Protein AF-A0A401ZYW5-F1 (afdb_monomer)

Solvent-accessible surface area (backbone atoms only — not comparable to full-atom values): 11998 Å² total; per-residue (Å²): 132,84,79,67,85,47,65,50,21,39,34,37,71,99,56,66,71,43,49,56,92,71,58,58,61,72,43,62,48,98,59,48,46,77,47,54,82,83,58,82,69,81,82,96,80,74,83,88,46,74,67,52,54,48,48,39,66,74,40,39,68,56,59,86,63,62,39,77,85,74,48,50,74,48,90,61,60,40,41,44,36,38,23,80,32,59,48,97,83,66,52,77,70,77,54,68,35,34,42,30,37,31,23,89,91,61,30,29,59,47,50,83,69,52,97,71,78,48,72,77,44,22,31,71,39,44,40,40,92,83,56,72,83,89,57,18,42,51,58,50,50,28,50,50,79,50,97,61,35,33,36,41,26,28,40,55,98,66,26,34,38,41,34,34,29,38,44,77,39,22,70,78,55,11,25,37,23,63,36,28,29,49,40,70,56,54,54,52,26,47,53,50,38,26,51,53,18,38,55,46,52,54,50,34,54,52,52,58,54,52,66,75,75,110

Nearest PDB structures (foldseek):
  3vne-assembly1_A  TM=5.628E-01  e=1.197E+00  Sudan ebolavirus
  3vnf-assembly1_A  TM=5.853E-01  e=1.832E+00  Sudan ebolavirus
  5h6o-assembly1_A  TM=5.189E-01  e=1.947E+00  Vibrio cholerae
  6szw-assembly1_C  TM=6.355E-01  e=6.570E+00  Homo sapiens
  1ypn-assembly1_A  TM=4.724E-01  e=3.576E+00  Escherichia coli

Secondary structure (DSSP, 8-state):
--TTTT--EEEETTS-EEEGGGPPPPP--SS-B-----PPP--S-S---HHHHHHHHHTS--HHHH-TTSSPB-TT-EEEEEEEE-STT--GGG---EEEEEETTTEEEEES--TTT-TTSBHHHHTSTT-----EETTB-EEEEETTEEEEEEEETTEEEEEEE-HHHHTTT-BSEEEEEEHHHHHHHHHHHHHHHHHHHHHHHHHHHHHTT-

Structure (mmCIF, N/CA/C/O backbone):
data_AF-A0A401ZYW5-F1
#
_entry.id   AF-A0A401ZYW5-F1
#
loop_
_atom_site.group_PDB
_atom_site.id
_atom_site.type_symbol
_atom_site.label_atom_id
_atom_site.label_alt_id
_atom_site.label_comp_id
_atom_site.label_asym_id
_atom_site.label_entity_id
_atom_site.label_seq_id
_atom_site.pdbx_PDB_ins_code
_atom_site.Cartn_x
_atom_site.Cartn_y
_atom_site.Cartn_z
_atom_site.occupanc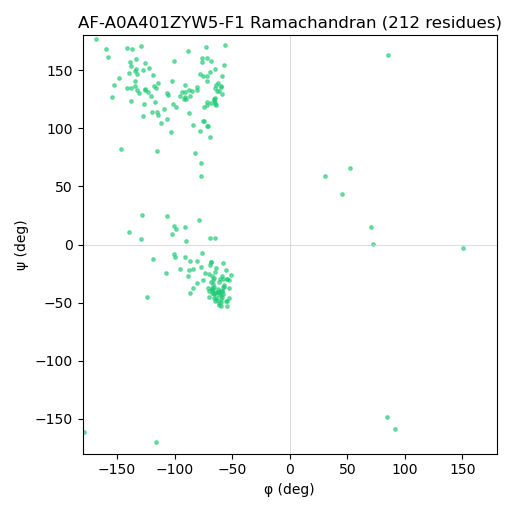y
_atom_site.B_iso_or_equiv
_atom_site.auth_seq_id
_atom_site.auth_comp_id
_atom_site.auth_asym_id
_atom_site.auth_atom_id
_atom_site.pdbx_PDB_model_num
ATOM 1 N N . MET A 1 1 ? 19.112 -20.260 6.996 1.00 40.12 1 MET A N 1
ATOM 2 C CA . MET A 1 1 ? 19.941 -19.876 5.831 1.00 40.12 1 MET A CA 1
ATOM 3 C C . MET A 1 1 ? 19.933 -18.361 5.780 1.00 40.12 1 MET A C 1
ATOM 5 O O . MET A 1 1 ? 18.851 -17.800 5.725 1.00 40.12 1 MET A O 1
ATOM 9 N N . ASN A 1 2 ? 21.086 -17.700 5.897 1.00 37.25 2 ASN A N 1
ATOM 10 C CA . ASN A 1 2 ? 21.153 -16.236 5.844 1.00 37.25 2 ASN A CA 1
ATOM 11 C C . ASN A 1 2 ? 21.060 -15.791 4.377 1.00 37.25 2 ASN A C 1
ATOM 13 O O . ASN A 1 2 ? 22.061 -15.807 3.665 1.00 37.25 2 ASN A O 1
ATOM 17 N N . TYR A 1 3 ? 19.861 -15.414 3.930 1.00 46.47 3 TYR A N 1
ATOM 18 C CA . TYR A 1 3 ? 19.594 -14.875 2.586 1.00 46.47 3 TYR A CA 1
ATOM 19 C C . TYR A 1 3 ? 20.182 -13.467 2.358 1.00 46.47 3 TYR A C 1
ATOM 21 O O . TYR A 1 3 ? 19.987 -12.875 1.304 1.00 46.47 3 TYR A O 1
ATOM 29 N N . THR A 1 4 ? 20.947 -12.930 3.311 1.00 54.28 4 THR A N 1
ATOM 30 C CA . THR A 1 4 ? 21.571 -11.600 3.227 1.00 54.28 4 THR A CA 1
ATOM 31 C C . THR A 1 4 ? 22.796 -11.543 2.313 1.00 54.28 4 THR A C 1
ATOM 33 O O . THR A 1 4 ? 23.313 -10.459 2.062 1.00 54.28 4 THR A O 1
ATOM 36 N N . ASN A 1 5 ? 23.283 -12.678 1.801 1.00 54.28 5 ASN A N 1
ATOM 37 C CA . ASN A 1 5 ? 24.409 -12.708 0.865 1.00 54.28 5 ASN A CA 1
ATOM 38 C C . ASN A 1 5 ? 23.946 -12.293 -0.539 1.00 54.28 5 ASN A C 1
ATOM 40 O O . ASN A 1 5 ? 23.857 -13.124 -1.439 1.00 54.28 5 ASN A O 1
ATOM 44 N N . GLY A 1 6 ? 23.623 -11.012 -0.711 1.00 70.38 6 GLY A N 1
ATOM 45 C CA . GLY A 1 6 ? 23.316 -10.452 -2.022 1.00 70.38 6 GLY A CA 1
ATOM 46 C C . GLY A 1 6 ? 22.336 -9.290 -2.039 1.00 70.38 6 GLY A C 1
ATOM 47 O O . GLY A 1 6 ? 22.118 -8.779 -3.117 1.00 70.38 6 GLY A O 1
ATOM 48 N N . LEU A 1 7 ? 21.743 -8.856 -0.924 1.00 79.00 7 LEU A N 1
ATOM 49 C CA . LEU A 1 7 ? 20.915 -7.645 -0.931 1.00 79.00 7 LEU A CA 1
ATOM 50 C C . LEU A 1 7 ? 21.811 -6.424 -0.691 1.00 79.00 7 LEU A C 1
ATOM 52 O O . LEU A 1 7 ? 22.396 -6.286 0.382 1.00 79.00 7 LEU A O 1
ATOM 56 N N . TRP A 1 8 ? 21.951 -5.565 -1.697 1.00 85.31 8 TRP A N 1
ATOM 57 C CA . TRP A 1 8 ? 22.740 -4.334 -1.607 1.00 85.31 8 TRP A CA 1
ATOM 58 C C . TRP A 1 8 ? 21.904 -3.181 -1.041 1.00 85.31 8 TRP A C 1
ATOM 60 O O . TRP A 1 8 ? 22.364 -2.426 -0.183 1.00 85.31 8 TRP A O 1
ATOM 70 N N . GLY A 1 9 ? 20.651 -3.073 -1.480 1.00 88.88 9 GLY A N 1
ATOM 71 C CA . GLY A 1 9 ? 19.769 -1.994 -1.069 1.00 88.88 9 GLY A CA 1
ATOM 72 C C . GLY A 1 9 ? 18.382 -2.094 -1.676 1.00 88.88 9 GLY A C 1
ATOM 73 O O . GLY A 1 9 ? 17.975 -3.146 -2.162 1.00 88.88 9 GLY A O 1
ATOM 74 N N . GLU A 1 10 ? 17.680 -0.974 -1.663 1.00 89.88 10 GLU A N 1
ATOM 75 C CA . GLU A 1 10 ? 16.324 -0.832 -2.164 1.00 89.88 10 GLU A CA 1
ATOM 76 C C . GLU A 1 10 ? 16.212 0.429 -3.015 1.00 89.88 10 GLU A C 1
ATOM 78 O O . GLU A 1 10 ? 16.743 1.491 -2.684 1.00 89.88 10 GLU A O 1
ATOM 83 N N 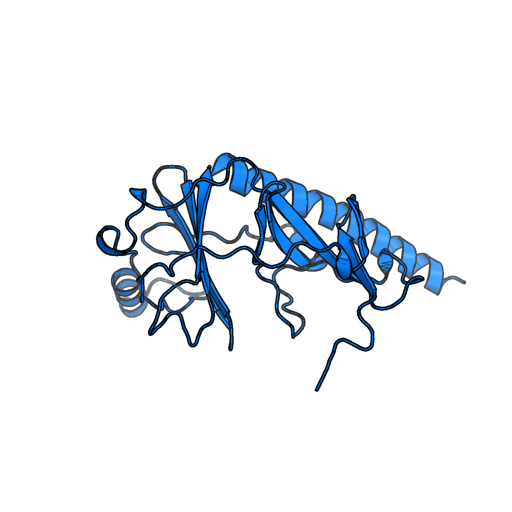. LYS A 1 11 ? 15.541 0.308 -4.154 1.00 93.19 11 LYS A N 1
ATOM 84 C CA . LYS A 1 11 ? 15.296 1.403 -5.082 1.00 93.19 11 LYS A CA 1
ATOM 85 C C . LYS A 1 11 ? 13.847 1.828 -4.974 1.00 93.19 11 LYS A C 1
ATOM 87 O O . LYS A 1 11 ? 12.976 0.997 -5.185 1.00 93.19 11 LYS A O 1
ATOM 92 N N . ILE A 1 12 ? 13.596 3.121 -4.781 1.00 93.62 12 ILE A N 1
ATOM 93 C CA . ILE A 1 12 ? 12.259 3.698 -4.953 1.00 93.62 12 ILE A CA 1
ATOM 94 C C . ILE A 1 12 ? 12.099 4.181 -6.395 1.00 93.62 12 ILE A C 1
ATOM 96 O O . ILE A 1 12 ? 12.963 4.884 -6.934 1.00 93.62 12 ILE A O 1
ATOM 100 N N . LEU A 1 13 ? 10.997 3.815 -7.046 1.00 95.31 13 LEU A N 1
ATOM 101 C CA . LEU A 1 13 ? 10.713 4.226 -8.415 1.00 95.31 13 LEU A CA 1
ATOM 102 C C . LEU A 1 13 ? 10.493 5.739 -8.484 1.00 95.31 13 LEU A C 1
ATOM 104 O O . LEU A 1 13 ? 9.642 6.286 -7.790 1.00 95.31 13 LEU A O 1
ATOM 108 N N . GLY A 1 14 ? 11.259 6.425 -9.335 1.00 91.44 14 GLY A N 1
ATOM 109 C CA . GLY A 1 14 ? 11.241 7.893 -9.403 1.00 91.44 14 GLY A CA 1
ATOM 110 C C . GLY A 1 14 ? 11.905 8.585 -8.204 1.00 91.44 14 GLY A C 1
ATOM 111 O O . GLY A 1 14 ? 11.979 9.811 -8.181 1.00 91.44 14 GLY A O 1
ATOM 112 N N . GLY A 1 15 ? 12.423 7.814 -7.246 1.00 91.12 15 GLY A N 1
ATOM 113 C CA . GLY A 1 15 ? 13.112 8.289 -6.054 1.00 91.12 15 GLY A CA 1
ATOM 114 C C . GLY A 1 15 ? 14.584 7.863 -5.999 1.00 91.12 15 GLY A C 1
ATOM 115 O O . GLY A 1 15 ? 15.151 7.377 -6.989 1.00 91.12 15 GLY A O 1
ATOM 116 N N . PRO A 1 16 ? 15.243 8.069 -4.849 1.00 88.44 16 PRO A N 1
ATOM 117 C CA . PRO A 1 16 ? 16.609 7.608 -4.618 1.00 88.44 16 PRO A CA 1
ATOM 118 C C . PRO A 1 16 ? 16.684 6.079 -4.439 1.00 88.44 16 PRO A C 1
ATOM 120 O O . PRO A 1 16 ? 15.673 5.381 -4.347 1.00 88.44 16 PRO A O 1
ATOM 123 N N . ALA A 1 17 ? 17.912 5.562 -4.432 1.00 88.31 17 ALA A N 1
ATOM 124 C CA . ALA A 1 17 ? 18.219 4.224 -3.938 1.00 88.31 17 ALA A CA 1
ATOM 125 C C . ALA A 1 17 ? 18.830 4.351 -2.542 1.00 88.31 17 ALA A C 1
ATOM 127 O O . ALA A 1 17 ? 19.637 5.254 -2.314 1.00 88.31 17 ALA A O 1
ATOM 128 N N . TYR A 1 18 ? 18.466 3.443 -1.647 1.00 85.25 18 TYR A N 1
ATOM 129 C CA . TYR A 1 18 ? 18.960 3.386 -0.280 1.00 85.25 18 TYR A CA 1
ATOM 130 C C . TYR A 1 18 ? 19.749 2.092 -0.079 1.00 85.25 18 TYR A C 1
ATOM 132 O O . TYR A 1 18 ? 19.279 1.031 -0.496 1.00 85.25 18 TYR A O 1
ATOM 140 N N . PRO A 1 19 ? 20.930 2.125 0.556 1.00 85.62 19 PRO A N 1
ATOM 141 C CA . PRO A 1 19 ? 21.571 0.899 1.009 1.00 85.62 19 PRO A CA 1
ATOM 142 C C . PRO A 1 19 ? 20.710 0.244 2.095 1.00 85.62 19 PRO A C 1
ATOM 144 O O . PRO A 1 19 ? 20.037 0.929 2.866 1.00 85.62 19 PRO A O 1
ATOM 147 N N . PHE A 1 20 ? 20.762 -1.085 2.210 1.00 81.62 20 PHE A N 1
ATOM 148 C CA . PHE A 1 20 ? 19.912 -1.816 3.164 1.00 81.62 20 PHE A CA 1
ATOM 149 C C . PHE A 1 20 ? 20.106 -1.355 4.621 1.00 81.62 20 PHE A C 1
ATOM 151 O O . PHE A 1 20 ? 19.175 -1.376 5.417 1.00 81.62 20 PHE A O 1
ATOM 158 N N . SER A 1 21 ? 21.305 -0.876 4.967 1.00 81.38 21 SER A N 1
ATOM 159 C CA . SER A 1 21 ? 21.616 -0.313 6.287 1.00 81.38 21 SER A CA 1
ATOM 160 C C . SER A 1 21 ? 20.848 0.965 6.635 1.00 81.38 21 SER A C 1
ATOM 162 O O . SER A 1 21 ? 20.795 1.330 7.806 1.00 81.38 21 SER A O 1
ATOM 164 N N . GLU A 1 22 ? 20.312 1.668 5.639 1.00 82.31 22 GLU A N 1
ATOM 165 C CA . GLU A 1 22 ? 19.545 2.907 5.811 1.00 82.31 22 GLU A CA 1
ATOM 166 C C . GLU A 1 22 ? 18.034 2.678 5.740 1.00 82.31 22 GLU A C 1
ATOM 168 O O . GLU A 1 22 ? 17.266 3.595 6.038 1.00 82.31 22 GLU A O 1
ATOM 173 N N . PHE A 1 23 ? 17.593 1.472 5.373 1.00 74.69 23 PHE A N 1
ATOM 174 C CA . PHE A 1 23 ? 16.172 1.185 5.296 1.00 74.69 23 PHE A CA 1
ATOM 175 C C . PHE A 1 23 ? 15.574 1.108 6.701 1.00 74.69 23 PHE A C 1
ATOM 177 O O . PHE A 1 23 ? 15.984 0.302 7.543 1.00 74.69 23 PHE A O 1
ATOM 184 N N . GLN A 1 24 ? 14.608 1.984 6.968 1.00 71.69 24 GLN A N 1
ATOM 185 C CA . GLN A 1 24 ? 13.866 1.965 8.219 1.00 71.69 24 GLN A CA 1
ATOM 186 C C . GLN A 1 24 ? 13.002 0.704 8.227 1.00 71.69 24 GLN A C 1
ATOM 188 O O . GLN A 1 24 ? 12.221 0.481 7.305 1.00 71.69 24 GLN A O 1
ATOM 193 N N . GLY A 1 25 ? 13.190 -0.146 9.240 1.00 81.06 25 GLY A N 1
ATOM 194 C CA . GLY A 1 25 ? 12.461 -1.408 9.358 1.00 81.06 25 GLY A CA 1
ATOM 195 C C . GLY A 1 25 ? 10.938 -1.230 9.350 1.00 81.06 25 GLY A C 1
ATOM 196 O O . GLY A 1 25 ? 10.416 -0.122 9.426 1.00 81.06 25 GLY A O 1
ATOM 197 N N . ILE A 1 26 ? 10.219 -2.349 9.283 1.00 87.12 26 ILE A N 1
ATOM 198 C CA . ILE A 1 26 ? 8.754 -2.347 9.250 1.00 87.12 26 ILE A CA 1
ATOM 199 C C . ILE A 1 26 ? 8.207 -1.790 10.569 1.00 87.12 26 ILE A C 1
ATOM 201 O O . ILE A 1 26 ? 8.463 -2.339 11.647 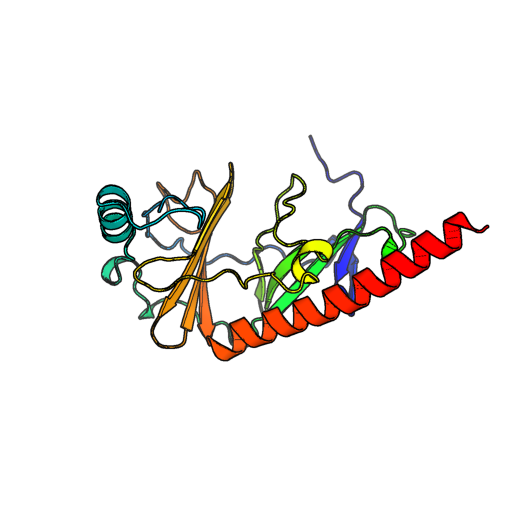1.00 87.12 26 ILE A O 1
ATOM 205 N N . TRP A 1 27 ? 7.431 -0.717 10.471 1.00 92.81 27 TRP A N 1
ATOM 206 C CA . TRP A 1 27 ? 6.683 -0.137 11.569 1.00 92.81 27 TRP A CA 1
ATOM 207 C C . TRP A 1 27 ? 5.605 -1.106 12.061 1.00 92.81 27 TRP A C 1
ATOM 209 O O . TRP A 1 27 ? 4.854 -1.70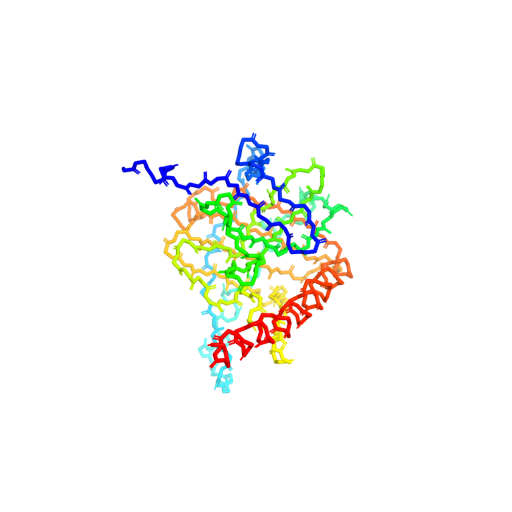8 11.288 1.00 92.81 27 TRP A O 1
ATOM 219 N N . LYS A 1 28 ? 5.520 -1.229 13.385 1.00 93.75 28 LYS A N 1
ATOM 220 C CA . LYS A 1 28 ? 4.518 -2.024 14.090 1.00 93.75 28 LYS A CA 1
ATOM 221 C C . LYS A 1 28 ? 3.959 -1.219 15.249 1.00 93.75 28 LYS A C 1
ATOM 223 O O . LYS A 1 28 ? 4.675 -0.433 15.874 1.00 93.75 28 LYS A O 1
ATOM 228 N N . ASN A 1 29 ? 2.699 -1.459 15.581 1.00 95.75 29 ASN A N 1
ATOM 229 C CA . ASN A 1 29 ? 2.105 -0.898 16.782 1.00 95.75 29 ASN A CA 1
ATOM 230 C C . ASN A 1 29 ? 2.728 -1.567 18.020 1.00 95.75 29 ASN A C 1
ATOM 232 O O . ASN A 1 29 ? 3.048 -2.754 18.007 1.00 95.75 29 ASN A O 1
ATOM 236 N N . GLU A 1 30 ? 2.847 -0.832 19.132 1.00 95.25 30 GLU A N 1
ATOM 237 C CA . GLU A 1 30 ? 3.393 -1.376 20.392 1.00 95.25 30 GLU A CA 1
ATOM 238 C C . GLU A 1 30 ? 2.606 -2.583 20.919 1.00 95.25 30 GLU A C 1
ATOM 240 O O . GLU A 1 30 ? 3.131 -3.421 21.655 1.00 95.25 30 GLU A O 1
ATOM 245 N N . ARG A 1 31 ? 1.315 -2.644 20.580 1.00 94.44 31 ARG A N 1
ATOM 246 C CA . ARG A 1 31 ? 0.407 -3.725 20.945 1.00 94.44 31 ARG A CA 1
ATOM 247 C C . ARG A 1 31 ? -0.372 -4.163 19.707 1.00 94.44 31 ARG A C 1
ATOM 249 O O . ARG A 1 31 ? -0.927 -3.290 19.029 1.00 94.44 31 ARG A O 1
ATOM 256 N N . PRO A 1 32 ? -0.466 -5.477 19.447 1.00 93.62 32 PRO A N 1
ATOM 257 C CA . PRO A 1 32 ? -1.344 -5.986 18.406 1.00 93.62 32 PRO A CA 1
ATOM 258 C C . PRO A 1 32 ? -2.795 -5.581 18.672 1.00 93.62 32 PRO A C 1
ATOM 260 O O . PRO A 1 32 ? -3.229 -5.523 19.829 1.00 93.62 32 PRO A O 1
ATOM 263 N N . LEU A 1 33 ? -3.550 -5.309 17.611 1.00 93.06 33 LEU A N 1
ATOM 264 C CA . LEU A 1 33 ? -4.991 -5.124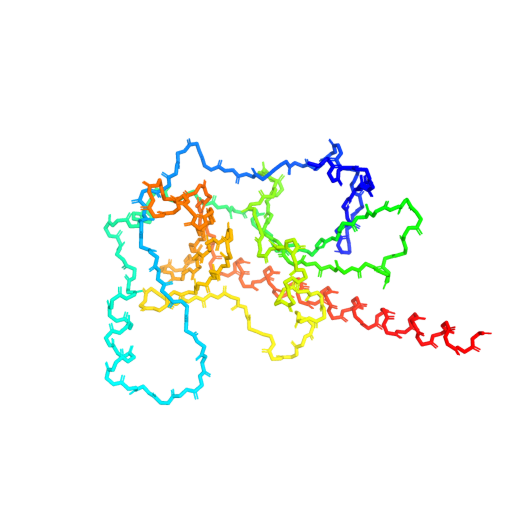 17.702 1.00 93.06 33 LEU A CA 1
ATOM 265 C C . LEU A 1 33 ? -5.640 -6.501 17.899 1.00 93.06 33 LEU A C 1
ATOM 267 O O . LEU A 1 33 ? -5.518 -7.326 16.992 1.00 93.06 33 LEU A O 1
ATOM 271 N N . PRO A 1 34 ? -6.354 -6.759 19.013 1.00 89.75 34 PRO A N 1
ATOM 272 C CA . PRO A 1 34 ? -6.974 -8.054 19.303 1.00 89.75 34 PRO A CA 1
ATOM 273 C C . PRO A 1 34 ? -8.262 -8.255 18.485 1.00 89.75 34 PRO A C 1
ATOM 275 O O . PRO A 1 34 ? -9.357 -8.400 19.024 1.00 89.75 34 PRO A O 1
ATOM 278 N N . TYR A 1 35 ? -8.125 -8.205 17.163 1.00 87.12 35 TYR A N 1
ATOM 279 C CA . TYR A 1 35 ? -9.170 -8.434 16.179 1.00 87.12 35 TYR A CA 1
ATOM 280 C C . TYR A 1 35 ? -8.835 -9.733 15.444 1.00 87.12 35 TYR A C 1
ATOM 282 O O . TYR A 1 35 ? -7.903 -9.776 14.646 1.00 87.12 35 TYR A O 1
ATOM 290 N N . HIS A 1 36 ? -9.558 -10.807 15.762 1.00 80.25 36 HIS A N 1
ATOM 291 C CA . HIS A 1 36 ? -9.204 -12.176 15.351 1.00 80.25 36 HIS A CA 1
ATOM 292 C C . HIS A 1 36 ? -10.029 -12.708 14.176 1.00 80.25 36 HIS A C 1
ATOM 294 O O . HIS A 1 36 ? -9.985 -13.901 13.871 1.00 80.25 36 HIS A O 1
ATOM 300 N N . TYR A 1 37 ? -10.821 -11.854 13.529 1.00 72.19 37 TYR A N 1
ATOM 301 C CA . TYR A 1 37 ? -11.630 -12.290 12.401 1.00 72.19 37 TYR A CA 1
ATOM 302 C C . TYR A 1 37 ? -10.754 -12.480 11.163 1.00 72.19 37 TYR A C 1
ATOM 304 O O . TYR A 1 37 ? -10.336 -11.520 10.519 1.00 72.19 37 TYR A O 1
ATOM 312 N N . LEU A 1 38 ? -10.512 -13.746 10.826 1.00 64.62 38 LEU A N 1
ATOM 313 C CA . LEU A 1 38 ? -9.994 -14.151 9.527 1.00 64.62 38 LEU A CA 1
ATOM 314 C C . LEU A 1 38 ? -11.173 -14.267 8.570 1.00 64.62 38 LEU A C 1
ATOM 316 O O . LEU A 1 38 ? -11.946 -15.224 8.616 1.00 64.62 38 LEU A O 1
ATOM 320 N N . HIS A 1 39 ? -11.316 -13.269 7.715 1.00 61.19 39 HIS A N 1
ATOM 321 C CA . HIS A 1 39 ? -12.358 -13.255 6.706 1.00 61.19 39 HIS A CA 1
ATOM 322 C C . HIS A 1 39 ? -11.819 -13.881 5.420 1.00 61.19 39 HIS A C 1
ATOM 324 O O . HIS A 1 39 ? -10.773 -13.481 4.912 1.00 61.19 39 HIS A O 1
ATOM 330 N N . LEU A 1 40 ? -12.499 -14.894 4.891 1.00 56.47 40 LEU A N 1
ATOM 331 C CA . LEU A 1 40 ? -12.037 -15.614 3.702 1.00 56.47 40 LEU A CA 1
ATOM 332 C C . LEU A 1 40 ? -12.204 -14.732 2.451 1.00 56.47 40 LEU A C 1
ATOM 334 O O . LEU A 1 40 ? -13.314 -14.306 2.128 1.00 56.47 40 LEU A O 1
ATOM 338 N N . ALA A 1 41 ? -11.108 -14.481 1.725 1.00 50.75 41 ALA A N 1
ATOM 339 C CA . ALA A 1 41 ? -11.112 -13.689 0.494 1.00 50.75 41 ALA A CA 1
ATOM 340 C C . ALA A 1 41 ? -11.982 -14.333 -0.610 1.00 50.75 41 ALA A C 1
ATOM 342 O O . ALA A 1 41 ? -11.939 -15.544 -0.834 1.00 50.75 41 ALA A O 1
ATOM 343 N N . TYR A 1 42 ? -12.750 -13.512 -1.339 1.00 48.28 42 TYR A N 1
ATOM 344 C CA . TYR A 1 42 ? -13.610 -13.945 -2.448 1.00 48.28 42 TYR A CA 1
ATOM 345 C C . TYR A 1 42 ? -13.189 -13.314 -3.787 1.00 48.28 42 TYR A C 1
ATOM 347 O O . TYR A 1 42 ? -12.962 -12.109 -3.870 1.00 48.28 42 TYR A O 1
ATOM 355 N N . THR A 1 43 ? -13.166 -14.115 -4.861 1.00 45.28 43 THR A N 1
ATOM 356 C CA . THR A 1 43 ? -12.860 -13.682 -6.238 1.00 45.28 43 THR A CA 1
ATOM 357 C C . THR A 1 43 ? -14.125 -13.330 -7.043 1.00 45.28 43 THR A C 1
ATOM 359 O O . THR A 1 43 ? -15.075 -14.112 -7.096 1.00 45.28 43 THR A O 1
ATOM 362 N N . PRO A 1 44 ? -14.174 -12.177 -7.734 1.00 45.12 44 PRO A N 1
ATOM 363 C CA . PRO A 1 44 ? -15.410 -11.588 -8.252 1.00 45.12 44 PRO A CA 1
ATOM 364 C C . PRO A 1 44 ? -15.864 -12.205 -9.587 1.00 45.12 44 PRO A C 1
ATOM 366 O O . PRO A 1 44 ? -15.644 -11.601 -10.629 1.00 45.12 44 PRO A O 1
ATOM 369 N N . THR A 1 45 ? -16.501 -13.388 -9.616 1.00 43.91 45 THR A N 1
ATOM 370 C CA . THR A 1 45 ? -16.938 -13.968 -10.919 1.00 43.91 45 THR A CA 1
ATOM 371 C C . THR A 1 45 ? -18.309 -14.669 -11.001 1.00 43.91 45 THR A C 1
ATOM 373 O O . THR A 1 45 ? -18.608 -15.243 -12.041 1.00 43.91 45 THR A O 1
ATOM 376 N N . SER A 1 46 ? -19.217 -14.594 -10.015 1.00 43.59 46 SER A N 1
ATOM 377 C CA . SER A 1 46 ? -20.540 -15.269 -10.133 1.00 43.59 46 SER A CA 1
ATOM 378 C C . SER A 1 46 ? -21.722 -14.430 -9.609 1.00 43.59 46 SER A C 1
ATOM 380 O O . SER A 1 46 ? -21.488 -13.530 -8.807 1.00 43.59 46 SER A O 1
ATOM 382 N N . PRO A 1 47 ? -22.991 -14.646 -10.019 1.00 55.38 47 PRO A N 1
ATOM 383 C CA . PRO A 1 47 ? -24.157 -14.069 -9.335 1.00 55.38 47 PRO A CA 1
ATOM 384 C C . PRO A 1 47 ? -24.223 -14.461 -7.845 1.00 55.38 47 PRO A C 1
ATOM 386 O O . PRO A 1 47 ? -23.668 -15.473 -7.418 1.00 55.38 47 PRO A O 1
ATOM 389 N N . VAL A 1 48 ? -24.874 -13.630 -7.022 1.00 58.00 48 VAL A N 1
ATOM 390 C CA . VAL A 1 48 ? -24.928 -13.811 -5.559 1.00 58.00 48 VAL A CA 1
ATOM 391 C C . VAL A 1 48 ? -25.820 -15.006 -5.206 1.00 58.00 48 VAL A C 1
ATOM 393 O O . VAL A 1 48 ? -27.044 -14.905 -5.225 1.00 58.00 48 VAL A O 1
ATOM 396 N N . SER A 1 49 ? -25.211 -16.149 -4.884 1.00 69.94 49 SER A N 1
ATOM 397 C CA . SER A 1 49 ? -25.908 -17.285 -4.273 1.00 69.94 49 SER A CA 1
ATOM 398 C C . SER A 1 49 ? -26.276 -16.979 -2.812 1.00 69.94 49 SER A C 1
ATOM 400 O O . SER A 1 49 ? -25.680 -16.110 -2.172 1.00 69.94 49 SER A O 1
ATOM 402 N N . LEU A 1 50 ? -27.238 -17.716 -2.246 1.00 70.88 50 LEU A N 1
ATOM 403 C CA . LEU A 1 50 ? -27.579 -17.626 -0.817 1.00 70.88 50 LEU A CA 1
ATOM 404 C C . LEU A 1 50 ? -26.364 -17.909 0.087 1.00 70.88 50 LEU A C 1
ATOM 406 O O . LEU A 1 50 ? -26.214 -17.288 1.136 1.00 70.88 50 LEU A O 1
ATOM 410 N N . GLU A 1 51 ? -25.487 -18.820 -0.333 1.00 66.56 51 GLU A N 1
ATOM 411 C CA . GLU A 1 51 ? -24.222 -19.118 0.348 1.00 66.56 51 GLU A CA 1
ATOM 412 C C . GLU A 1 51 ? -23.299 -17.901 0.365 1.00 66.56 51 GLU A C 1
ATOM 414 O O . GLU A 1 51 ? -22.722 -17.580 1.399 1.00 66.56 51 GLU A O 1
ATOM 419 N N . ARG A 1 52 ? -23.237 -17.153 -0.740 1.00 63.53 52 ARG A N 1
ATOM 420 C CA . ARG A 1 52 ? -22.443 -15.928 -0.823 1.00 63.53 52 ARG A CA 1
ATOM 421 C C . ARG A 1 52 ? -23.000 -14.812 0.059 1.00 63.53 52 ARG A C 1
ATOM 423 O O . ARG A 1 52 ? -22.232 -14.096 0.686 1.00 63.53 52 ARG A O 1
ATOM 430 N N . TYR A 1 53 ? -24.323 -14.693 0.165 1.00 66.56 53 TYR A N 1
ATOM 431 C CA . TYR A 1 53 ? -24.948 -13.765 1.112 1.00 66.56 53 TYR A CA 1
ATOM 432 C C . TYR A 1 53 ? -24.633 -14.121 2.576 1.00 66.56 53 TYR A C 1
ATOM 434 O O . TYR A 1 53 ? -24.358 -13.230 3.378 1.00 66.56 53 TYR A O 1
ATOM 442 N N . ARG A 1 54 ? -24.640 -15.415 2.929 1.00 68.81 54 ARG A N 1
ATOM 443 C CA . ARG A 1 54 ? -24.242 -15.874 4.272 1.00 68.81 54 ARG A CA 1
ATOM 444 C C . ARG A 1 54 ? -22.775 -15.580 4.548 1.00 68.81 54 ARG A C 1
ATOM 446 O O . ARG A 1 54 ? -22.492 -14.985 5.579 1.00 68.81 54 ARG A O 1
ATOM 453 N N . ALA A 1 55 ? -21.899 -15.876 3.589 1.00 66.75 55 ALA A N 1
ATOM 454 C CA . ALA A 1 55 ? -20.493 -15.518 3.678 1.00 66.75 55 ALA A CA 1
ATOM 455 C C . ALA A 1 55 ? -20.331 -14.007 3.908 1.00 66.75 55 ALA A C 1
ATOM 457 O O . ALA A 1 55 ? -19.681 -13.623 4.866 1.00 66.75 55 ALA A O 1
ATOM 458 N N . PHE A 1 56 ? -20.994 -13.129 3.148 1.00 65.69 56 PHE A N 1
ATOM 459 C CA . PHE A 1 56 ? -20.906 -11.680 3.401 1.00 65.69 56 PHE A CA 1
ATOM 460 C C . PHE A 1 56 ? -21.361 -11.276 4.805 1.00 65.69 56 PHE A C 1
ATOM 462 O O . PHE A 1 56 ? -20.728 -10.446 5.444 1.00 65.69 56 PHE A O 1
ATOM 469 N N . LYS A 1 57 ? -22.436 -11.880 5.319 1.00 68.94 57 LYS A N 1
ATOM 470 C CA . LYS A 1 57 ? -22.914 -11.589 6.674 1.00 68.94 57 LYS A CA 1
ATOM 471 C C . LYS A 1 57 ? -21.932 -12.060 7.751 1.00 68.94 57 LYS A C 1
ATOM 473 O O . LYS A 1 57 ? -21.774 -11.378 8.758 1.00 68.94 57 LYS A O 1
ATOM 478 N N . GLU A 1 58 ? -21.311 -13.215 7.545 1.00 70.62 58 GLU A N 1
ATOM 479 C CA . GLU A 1 58 ? -20.299 -13.788 8.438 1.00 70.62 58 GLU A CA 1
ATOM 480 C C . GLU A 1 58 ? -18.963 -13.041 8.347 1.00 70.62 58 GLU A C 1
ATOM 482 O O . GLU A 1 58 ? -18.218 -13.035 9.321 1.00 70.62 58 GLU A O 1
ATOM 487 N N . ASN A 1 59 ? -18.701 -12.367 7.221 1.00 69.06 59 ASN A N 1
ATOM 488 C CA . ASN A 1 59 ? -17.479 -11.603 6.976 1.00 69.06 59 ASN A CA 1
ATOM 489 C C . ASN A 1 59 ? -17.638 -10.076 7.181 1.00 69.06 59 ASN A C 1
ATOM 491 O O . ASN A 1 59 ? -16.825 -9.276 6.714 1.00 69.06 59 ASN A O 1
ATOM 495 N N . ARG A 1 60 ? -18.708 -9.634 7.853 1.00 78.81 60 ARG A N 1
ATOM 496 C CA . ARG A 1 60 ? -18.902 -8.211 8.164 1.00 78.81 60 ARG A CA 1
ATOM 497 C C . ARG A 1 60 ? -17.922 -7.777 9.250 1.00 78.81 60 ARG A C 1
ATOM 499 O O . ARG A 1 60 ? -17.725 -8.496 10.229 1.00 78.81 60 ARG A O 1
ATOM 506 N N . VAL A 1 61 ? -17.365 -6.572 9.127 1.00 85.56 61 VAL A N 1
ATOM 507 C CA . VAL A 1 61 ? -16.535 -6.009 10.197 1.00 85.56 61 VAL A CA 1
ATOM 508 C C . VAL A 1 61 ? -17.370 -5.782 11.454 1.00 85.56 61 VAL A C 1
ATOM 510 O O . VAL A 1 61 ? -18.317 -4.994 11.464 1.00 85.56 61 VAL A O 1
ATOM 513 N N . ASP A 1 62 ? -16.973 -6.442 12.536 1.00 88.50 62 ASP A N 1
ATOM 514 C CA . ASP A 1 62 ? -17.404 -6.124 13.895 1.00 88.50 62 ASP A CA 1
ATOM 515 C C . ASP A 1 62 ? -16.743 -4.815 14.369 1.00 88.50 62 ASP A C 1
ATOM 517 O O . ASP A 1 62 ? -15.563 -4.797 14.721 1.00 88.50 62 ASP A O 1
ATOM 521 N N . LEU A 1 63 ? -17.494 -3.708 14.341 1.00 87.88 63 LEU A N 1
ATOM 522 C CA . LEU A 1 63 ? -17.003 -2.386 14.752 1.00 87.88 63 LEU A CA 1
ATOM 523 C C . LEU A 1 63 ? -16.685 -2.293 16.243 1.00 87.88 63 LEU A C 1
ATOM 525 O O . LEU A 1 63 ? -15.773 -1.551 16.611 1.00 87.88 63 LEU A O 1
ATOM 529 N N . ASP A 1 64 ? -17.399 -3.041 17.083 1.00 87.69 64 ASP A N 1
ATOM 530 C CA . ASP A 1 64 ? -17.183 -3.018 18.529 1.00 87.69 64 ASP A CA 1
ATOM 531 C C . ASP A 1 64 ? -15.826 -3.648 18.871 1.00 87.69 64 ASP A C 1
ATOM 533 O O . ASP A 1 64 ? -15.145 -3.205 19.797 1.00 87.69 64 ASP A O 1
ATOM 537 N N . GLN A 1 65 ? -15.396 -4.642 18.086 1.00 88.62 65 GLN A N 1
ATOM 538 C CA . GLN A 1 65 ? -14.055 -5.221 18.186 1.00 88.62 65 GLN A CA 1
ATOM 539 C C . GLN A 1 65 ? -12.998 -4.438 17.408 1.00 88.62 65 GLN A C 1
ATOM 541 O O . GLN A 1 65 ? -11.869 -4.323 17.887 1.00 88.62 65 GLN A O 1
ATOM 546 N N . LEU A 1 66 ? -13.336 -3.894 16.232 1.00 89.12 66 LEU A N 1
ATOM 547 C CA . LEU A 1 66 ? -12.395 -3.100 15.442 1.00 89.12 66 LEU A CA 1
ATOM 548 C C . LEU A 1 66 ? -11.965 -1.851 16.215 1.00 89.12 66 LEU A C 1
ATOM 550 O O . LEU A 1 66 ? -10.800 -1.486 16.164 1.00 89.12 66 LEU A O 1
ATOM 554 N N . ARG A 1 67 ? -12.881 -1.213 16.954 1.00 92.94 67 ARG A N 1
ATOM 555 C CA . ARG A 1 67 ? -12.614 0.002 17.740 1.00 92.94 67 ARG A CA 1
ATOM 556 C C . ARG A 1 67 ? -11.951 1.116 16.912 1.00 92.94 67 ARG A C 1
ATOM 558 O O . ARG A 1 67 ? -10.797 1.487 17.140 1.00 92.94 67 ARG A O 1
ATOM 565 N N . PRO A 1 68 ? -12.658 1.682 15.922 1.00 93.75 68 PRO A N 1
ATOM 566 C CA . PRO A 1 68 ? -12.094 2.659 14.986 1.00 93.75 68 PRO A CA 1
ATOM 567 C C . PRO A 1 68 ? -11.448 3.900 15.630 1.00 93.75 68 PRO A C 1
ATOM 569 O O . PRO A 1 68 ? -10.631 4.589 15.005 1.00 93.75 68 PRO A O 1
ATOM 572 N N . GLU A 1 69 ? -11.832 4.222 16.865 1.00 95.31 69 GLU A N 1
ATOM 573 C CA . GLU A 1 69 ? -11.337 5.351 17.642 1.00 95.31 69 GLU A CA 1
ATOM 574 C C . GLU A 1 69 ? -9.884 5.194 18.102 1.00 95.31 69 GLU A C 1
ATOM 576 O O . GLU A 1 69 ? -9.212 6.206 18.292 1.00 95.31 69 GLU A O 1
ATOM 581 N N . ILE A 1 70 ? -9.381 3.961 18.247 1.00 95.88 70 ILE A N 1
ATOM 582 C CA . ILE A 1 70 ? -8.003 3.727 18.710 1.00 95.88 70 ILE A CA 1
ATOM 583 C C . ILE A 1 70 ? -6.978 3.740 17.573 1.00 95.88 70 ILE A C 1
ATO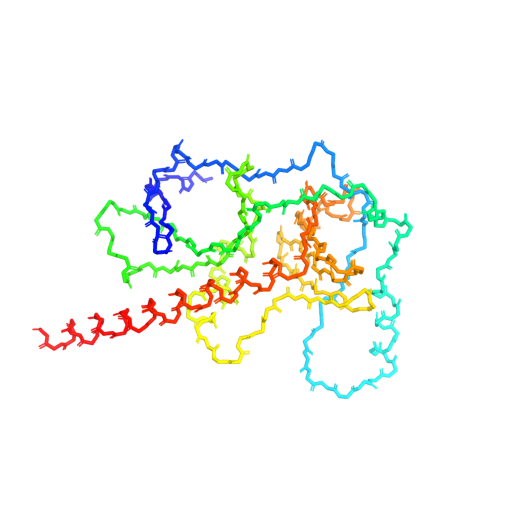M 585 O O . ILE A 1 70 ? -5.782 3.809 17.844 1.00 95.88 70 ILE A O 1
ATOM 589 N N . PHE A 1 71 ? -7.427 3.667 16.316 1.00 97.44 71 PHE A N 1
ATOM 590 C CA . PHE A 1 71 ? -6.551 3.595 15.145 1.00 97.44 71 PHE A CA 1
ATOM 591 C C . PHE A 1 71 ? -5.726 4.878 14.990 1.00 97.44 71 PHE A C 1
ATOM 593 O O . PHE A 1 71 ? -6.325 5.954 14.855 1.00 97.44 71 PHE A O 1
ATOM 600 N N . PRO A 1 72 ? -4.381 4.789 14.959 1.00 97.81 72 PRO A N 1
ATOM 601 C CA . PRO A 1 72 ? -3.548 5.949 14.682 1.00 97.81 72 PRO A CA 1
ATOM 602 C C . PRO A 1 72 ? -3.817 6.446 13.261 1.00 97.81 72 PRO A C 1
ATOM 604 O O . PRO A 1 72 ? -3.957 5.655 12.326 1.00 97.81 72 PRO A O 1
ATOM 607 N N . VAL A 1 73 ? -3.914 7.765 13.112 1.00 98.38 73 VAL A N 1
ATOM 608 C CA . VAL A 1 73 ? -4.046 8.412 11.805 1.00 98.38 73 VAL A CA 1
ATOM 609 C C . VAL A 1 73 ? -2.650 8.644 11.240 1.00 98.38 73 VAL A C 1
ATOM 611 O O . VAL A 1 73 ? -1.816 9.233 11.923 1.00 98.38 73 VAL A O 1
ATOM 614 N N . ILE A 1 74 ? -2.409 8.202 10.006 1.00 98.25 74 ILE A N 1
ATOM 615 C CA . ILE A 1 74 ? -1.151 8.455 9.291 1.00 98.25 74 ILE A CA 1
ATOM 616 C C . ILE A 1 74 ? -1.377 9.562 8.260 1.00 98.25 74 ILE A C 1
ATOM 618 O O . ILE A 1 74 ? -1.890 9.328 7.162 1.00 98.25 74 ILE A O 1
ATOM 622 N N . ASP A 1 75 ? -1.026 10.791 8.634 1.00 98.25 75 ASP A N 1
ATOM 623 C CA . ASP A 1 75 ? -1.264 11.986 7.813 1.00 98.25 75 ASP A CA 1
ATOM 624 C C . ASP A 1 75 ? -0.270 12.144 6.655 1.00 98.25 75 ASP A C 1
ATOM 626 O O . ASP A 1 75 ? -0.562 12.847 5.687 1.00 98.25 75 ASP A O 1
ATOM 630 N N . ASP A 1 76 ? 0.886 11.488 6.725 1.00 97.75 76 ASP A N 1
ATOM 631 C CA . ASP A 1 76 ? 1.941 11.482 5.709 1.00 97.75 76 ASP A CA 1
ATOM 632 C C . ASP A 1 76 ? 2.004 10.151 4.940 1.00 97.75 76 ASP A C 1
ATOM 634 O O . ASP A 1 76 ? 3.038 9.798 4.391 1.00 97.75 76 ASP A O 1
ATOM 638 N N . PHE A 1 77 ? 0.888 9.417 4.884 1.00 97.94 77 PHE A N 1
ATOM 639 C CA . PHE A 1 77 ? 0.797 8.152 4.157 1.00 97.94 77 PHE A CA 1
ATOM 640 C C . PHE A 1 77 ? 1.105 8.313 2.663 1.00 97.94 77 PHE A C 1
ATOM 642 O O . PHE A 1 77 ? 0.558 9.211 2.003 1.00 97.94 77 PHE A O 1
ATOM 649 N N . GLU A 1 78 ? 1.887 7.366 2.148 1.00 97.25 78 GLU A N 1
ATOM 650 C CA . GLU A 1 78 ? 2.276 7.206 0.753 1.00 97.25 78 GLU A CA 1
ATOM 651 C C . GLU A 1 78 ? 2.112 5.749 0.294 1.00 97.25 78 GLU A C 1
ATOM 653 O O . GLU A 1 78 ? 2.247 4.802 1.074 1.00 97.25 78 GLU A O 1
ATOM 658 N N . VAL A 1 79 ? 1.840 5.579 -1.002 1.00 96.75 79 VAL A N 1
ATOM 659 C CA . VAL A 1 79 ? 2.002 4.298 -1.701 1.00 96.75 79 VAL A CA 1
ATOM 660 C C . VAL A 1 79 ? 3.229 4.452 -2.580 1.00 96.75 79 VAL A C 1
ATOM 662 O O . VAL A 1 79 ? 3.199 5.188 -3.569 1.00 96.75 79 VAL A O 1
ATOM 665 N N . ILE A 1 80 ? 4.312 3.790 -2.200 1.00 95.50 80 ILE A N 1
ATOM 666 C CA . ILE A 1 80 ? 5.571 3.826 -2.940 1.00 95.50 80 ILE A CA 1
ATOM 667 C C . ILE A 1 80 ? 5.709 2.569 -3.789 1.00 95.50 80 ILE A C 1
ATOM 669 O O . ILE A 1 80 ? 5.081 1.550 -3.521 1.00 95.50 80 ILE A O 1
ATOM 673 N N . MET A 1 81 ? 6.531 2.665 -4.829 1.00 94.81 81 MET A N 1
ATOM 674 C CA . MET A 1 81 ? 6.951 1.525 -5.635 1.00 94.81 81 MET A CA 1
ATOM 675 C C . MET A 1 81 ? 8.418 1.265 -5.325 1.00 94.81 81 MET A C 1
ATOM 677 O O . MET A 1 81 ? 9.244 2.135 -5.622 1.00 94.81 81 MET A O 1
ATOM 681 N N . SER A 1 82 ? 8.758 0.111 -4.765 1.00 92.62 82 SER A N 1
ATOM 682 C CA . SER A 1 82 ? 10.135 -0.217 -4.410 1.00 92.62 82 SER A CA 1
ATOM 683 C C . SER A 1 82 ? 10.605 -1.536 -5.014 1.00 92.62 82 SER A C 1
ATOM 685 O O . SER A 1 82 ? 9.811 -2.368 -5.437 1.00 92.62 82 SER A O 1
ATOM 687 N N . ALA A 1 83 ? 11.918 -1.682 -5.166 1.00 91.88 83 ALA A N 1
ATOM 688 C CA . ALA A 1 83 ? 12.540 -2.884 -5.700 1.00 91.88 83 ALA A CA 1
ATOM 689 C C . ALA A 1 83 ? 13.839 -3.187 -4.957 1.00 91.88 83 ALA A C 1
ATOM 691 O O . ALA A 1 83 ? 14.684 -2.303 -4.781 1.00 91.88 83 ALA A O 1
ATOM 692 N N . ALA A 1 84 ? 14.039 -4.451 -4.595 1.00 89.31 84 ALA A N 1
ATOM 693 C CA . ALA A 1 84 ? 15.309 -4.931 -4.070 1.00 89.31 84 ALA A CA 1
ATOM 694 C C . ALA A 1 84 ? 16.425 -4.801 -5.124 1.00 89.31 84 ALA A C 1
ATOM 696 O O . ALA A 1 84 ? 16.276 -5.230 -6.270 1.00 89.31 84 ALA A O 1
ATOM 697 N N . ILE A 1 85 ? 17.568 -4.243 -4.721 1.00 89.31 85 ILE A N 1
ATOM 698 C CA . ILE A 1 85 ? 18.792 -4.192 -5.525 1.00 89.31 85 ILE A CA 1
ATOM 699 C C . ILE A 1 85 ? 19.734 -5.277 -5.021 1.00 89.31 85 ILE A C 1
ATOM 701 O O . ILE A 1 85 ? 20.159 -5.247 -3.862 1.00 89.31 85 ILE A O 1
ATOM 705 N N . TYR A 1 86 ? 20.120 -6.200 -5.902 1.00 86.88 86 TYR A N 1
ATOM 706 C CA . TYR A 1 86 ? 21.024 -7.293 -5.530 1.00 86.88 86 TYR A CA 1
ATOM 707 C C . TYR A 1 86 ? 22.500 -7.005 -5.844 1.00 86.88 86 TYR A C 1
ATOM 709 O O . TYR A 1 86 ? 23.416 -7.614 -5.295 1.00 86.88 86 TYR A O 1
ATOM 717 N N . TYR A 1 87 ? 22.762 -6.070 -6.753 1.00 83.94 87 TYR A N 1
ATOM 718 C CA . TYR A 1 87 ? 24.115 -5.680 -7.131 1.00 83.94 87 TYR A CA 1
ATOM 719 C C . TYR A 1 87 ? 24.153 -4.204 -7.524 1.00 83.94 87 TYR A C 1
ATOM 721 O O . TYR A 1 87 ? 23.236 -3.695 -8.159 1.00 83.94 87 TYR A O 1
ATOM 729 N N . GLU A 1 88 ? 25.243 -3.524 -7.166 1.00 76.62 88 GLU A N 1
ATOM 730 C CA . GLU A 1 88 ? 25.415 -2.066 -7.294 1.00 76.62 88 GLU A CA 1
ATOM 731 C C . GLU A 1 88 ? 25.180 -1.529 -8.720 1.00 76.62 88 GLU A C 1
ATOM 733 O O . GLU A 1 88 ? 24.731 -0.402 -8.900 1.00 76.62 88 GLU A O 1
ATOM 738 N N . LEU A 1 89 ? 25.451 -2.344 -9.746 1.00 80.69 89 LEU A N 1
ATOM 739 C CA . LEU A 1 89 ? 25.330 -1.963 -11.159 1.00 80.69 89 LEU A CA 1
ATOM 740 C C . LEU A 1 89 ? 24.026 -2.438 -11.826 1.00 80.69 89 LEU A C 1
ATOM 742 O O . LEU A 1 89 ? 23.935 -2.422 -13.056 1.00 80.69 89 LEU A O 1
ATOM 746 N N . GLN A 1 90 ? 23.036 -2.894 -11.052 1.00 85.00 90 GLN A N 1
ATOM 747 C CA . GLN A 1 90 ? 21.744 -3.312 -11.595 1.00 85.00 90 GLN A CA 1
ATOM 748 C C . GLN A 1 90 ? 21.018 -2.118 -12.215 1.00 85.00 90 GLN A C 1
ATOM 750 O O . GLN A 1 90 ? 20.839 -1.081 -11.574 1.00 85.00 90 GLN A O 1
ATOM 755 N N . LYS A 1 91 ? 20.607 -2.246 -13.481 1.00 89.06 91 LYS A N 1
ATOM 756 C CA . LYS A 1 91 ? 19.880 -1.167 -14.157 1.00 89.06 91 LYS A CA 1
ATOM 757 C C . LYS A 1 91 ? 18.447 -1.111 -13.651 1.00 89.06 91 LYS A C 1
ATOM 759 O O . LYS A 1 91 ? 17.827 -2.143 -13.416 1.00 89.06 91 LYS A O 1
ATOM 764 N N . GLU A 1 92 ? 17.891 0.093 -13.557 1.00 92.12 92 GLU A N 1
ATOM 765 C CA . GLU A 1 92 ? 16.515 0.299 -13.092 1.00 92.12 92 GLU A CA 1
ATOM 766 C C . GLU A 1 92 ? 15.492 -0.468 -13.951 1.00 92.12 92 GLU A C 1
ATOM 768 O O . GLU A 1 92 ? 14.524 -1.019 -13.435 1.00 92.12 92 GLU A O 1
ATOM 773 N N . GLU A 1 93 ? 15.714 -0.567 -15.264 1.00 93.62 93 GLU A N 1
ATOM 774 C CA . GLU A 1 93 ? 14.847 -1.303 -16.194 1.00 93.62 93 GLU A CA 1
ATOM 775 C C . GLU A 1 93 ? 14.871 -2.828 -15.989 1.00 93.62 93 GLU A C 1
ATOM 777 O O . GLU A 1 93 ? 13.992 -3.529 -16.491 1.00 93.62 93 GLU A O 1
ATOM 782 N N . GLU A 1 94 ? 15.856 -3.349 -15.258 1.00 90.81 94 GLU A N 1
ATOM 783 C CA . GLU A 1 94 ? 15.968 -4.767 -14.897 1.00 90.81 94 GLU A CA 1
ATOM 784 C C . GLU A 1 94 ? 15.281 -5.085 -13.563 1.00 90.81 94 GLU A C 1
ATOM 786 O O . GLU A 1 94 ? 15.115 -6.258 -13.234 1.00 90.81 94 GLU A O 1
ATOM 791 N N . LEU A 1 95 ? 14.879 -4.061 -12.806 1.00 92.44 95 LEU A N 1
ATOM 792 C CA . LEU A 1 95 ? 14.193 -4.222 -11.530 1.00 92.44 95 LEU A CA 1
ATOM 793 C C . LEU A 1 95 ? 12.719 -4.609 -11.727 1.00 92.44 95 LEU A C 1
ATOM 795 O O . LEU A 1 95 ? 12.096 -4.365 -12.767 1.00 92.44 95 LEU A O 1
ATOM 799 N N . GLU A 1 96 ? 12.154 -5.232 -10.703 1.00 90.75 96 GLU A N 1
ATOM 800 C CA . GLU A 1 96 ? 10.721 -5.460 -10.566 1.00 90.75 96 GLU A CA 1
ATOM 801 C C . GLU A 1 96 ? 10.272 -4.655 -9.355 1.00 90.75 96 GLU A C 1
ATOM 803 O O . GLU A 1 96 ? 10.726 -4.908 -8.245 1.00 90.75 96 GLU A O 1
ATOM 808 N N . PHE A 1 97 ? 9.480 -3.614 -9.609 1.00 93.62 97 PHE A N 1
ATOM 809 C CA . PHE A 1 97 ? 8.987 -2.740 -8.556 1.00 93.62 97 PHE A CA 1
ATOM 810 C C . PHE A 1 97 ? 7.652 -3.256 -8.042 1.00 93.62 97 PHE A C 1
ATOM 812 O O . PHE A 1 97 ? 6.784 -3.582 -8.852 1.00 93.62 97 PHE A O 1
ATOM 819 N N . GLU A 1 98 ? 7.467 -3.246 -6.731 1.00 92.81 98 GLU A N 1
ATOM 820 C CA . GLU A 1 98 ? 6.246 -3.645 -6.035 1.00 92.81 98 GLU A CA 1
ATOM 821 C C . GLU A 1 98 ? 5.716 -2.489 -5.184 1.00 92.81 98 GLU A C 1
ATOM 823 O O . GLU A 1 98 ? 6.469 -1.596 -4.796 1.00 92.81 98 GLU A O 1
ATOM 828 N N . ALA A 1 99 ? 4.402 -2.456 -4.965 1.00 93.62 99 ALA A N 1
ATOM 829 C CA . ALA A 1 99 ? 3.768 -1.413 -4.172 1.00 93.62 99 ALA A CA 1
ATOM 830 C C . ALA A 1 99 ? 3.804 -1.732 -2.669 1.00 93.62 99 ALA A C 1
ATOM 832 O O . ALA A 1 99 ? 3.342 -2.794 -2.242 1.00 93.62 99 ALA A O 1
ATOM 833 N N . SER A 1 100 ? 4.213 -0.756 -1.861 1.00 92.50 100 SER A N 1
ATOM 834 C CA . SER A 1 100 ? 4.159 -0.815 -0.396 1.00 92.50 100 SER A CA 1
ATOM 835 C C . SER A 1 100 ? 3.589 0.450 0.227 1.00 92.50 100 SER A C 1
ATOM 837 O O . SER A 1 100 ? 3.542 1.522 -0.383 1.00 92.50 100 SER A O 1
ATOM 839 N N . PHE A 1 101 ? 3.117 0.312 1.468 1.00 95.12 101 PHE A N 1
ATOM 840 C CA . PHE A 1 101 ? 2.670 1.435 2.274 1.00 95.12 101 PHE A CA 1
ATOM 841 C C . PHE A 1 101 ? 3.848 2.029 3.030 1.00 95.12 101 PHE A C 1
ATOM 843 O O . PHE A 1 101 ? 4.630 1.326 3.674 1.00 95.12 101 PHE A O 1
ATOM 850 N N . PHE A 1 102 ? 3.953 3.348 2.979 1.00 94.62 102 PHE A N 1
ATOM 851 C CA . PHE A 1 102 ? 5.065 4.077 3.557 1.00 94.62 102 PHE A CA 1
ATOM 852 C C . PHE A 1 102 ? 4.577 5.334 4.270 1.00 94.62 102 PHE A C 1
ATOM 854 O O . PHE A 1 102 ? 3.526 5.893 3.955 1.00 94.62 102 PHE A O 1
ATOM 861 N N . SER A 1 103 ? 5.351 5.768 5.255 1.00 95.19 103 SER A N 1
ATOM 862 C CA . SER A 1 103 ? 5.208 7.056 5.918 1.00 95.19 103 SER A CA 1
ATOM 863 C C . SER A 1 103 ? 6.606 7.638 6.110 1.00 95.19 103 SER A C 1
ATOM 865 O O . SER A 1 103 ? 7.442 6.999 6.749 1.00 95.19 103 SER A O 1
ATOM 867 N N . PRO A 1 104 ? 6.894 8.852 5.617 1.00 92.56 104 PRO A N 1
ATOM 868 C CA . PRO A 1 104 ? 8.174 9.509 5.860 1.00 92.56 104 PRO A CA 1
ATOM 869 C C . PRO A 1 104 ? 8.551 9.629 7.344 1.00 92.56 104 PRO A C 1
ATOM 871 O O . PRO A 1 104 ? 9.739 9.647 7.668 1.00 92.56 104 PRO A O 1
ATOM 874 N N . SER A 1 105 ? 7.570 9.719 8.250 1.00 93.00 105 SER A N 1
ATOM 875 C CA . SER A 1 105 ? 7.808 9.809 9.695 1.00 93.00 105 SER A CA 1
ATOM 876 C C . SER A 1 105 ? 7.940 8.464 10.415 1.00 93.00 105 SER A C 1
ATOM 878 O O . SER A 1 105 ? 8.529 8.434 11.497 1.00 93.00 105 SER A O 1
ATOM 880 N N . LEU A 1 106 ? 7.422 7.368 9.849 1.00 92.88 106 LEU A N 1
ATOM 881 C CA . LEU A 1 106 ? 7.392 6.047 10.497 1.00 92.88 106 LEU A CA 1
ATOM 882 C C . LEU A 1 106 ? 8.173 4.955 9.751 1.00 92.88 106 LEU A C 1
ATOM 884 O O . LEU A 1 106 ? 8.413 3.893 10.322 1.00 92.88 106 LEU A O 1
ATOM 888 N N . GLY A 1 107 ? 8.573 5.202 8.506 1.00 91.62 107 GLY A N 1
ATOM 889 C CA . GLY A 1 107 ? 9.203 4.226 7.625 1.00 91.62 107 GLY A CA 1
ATOM 890 C C . GLY A 1 107 ? 8.186 3.350 6.888 1.00 91.62 107 GLY A C 1
ATOM 891 O O . GLY A 1 107 ? 7.082 3.785 6.548 1.00 91.62 107 GLY A O 1
ATOM 892 N N . SER A 1 108 ? 8.571 2.102 6.611 1.00 91.56 108 SER A N 1
ATOM 893 C CA . SER A 1 108 ? 7.687 1.124 5.969 1.00 91.56 108 SER A CA 1
ATOM 894 C C . SER A 1 108 ? 6.524 0.774 6.896 1.00 91.56 108 SER A C 1
ATOM 896 O O . SER A 1 108 ? 6.736 0.323 8.016 1.00 91.56 108 SER A O 1
ATOM 898 N N . LEU A 1 109 ? 5.289 0.931 6.426 1.00 92.81 109 LEU A N 1
ATOM 899 C CA . LEU A 1 109 ? 4.075 0.543 7.155 1.00 92.81 109 LEU A CA 1
ATOM 900 C C . LEU A 1 109 ? 3.656 -0.899 6.828 1.00 92.81 109 LEU A C 1
ATOM 902 O O . LEU A 1 109 ? 2.522 -1.297 7.093 1.00 92.81 109 LEU A O 1
ATOM 906 N N . GLY A 1 110 ? 4.557 -1.670 6.217 1.00 84.50 110 GLY A N 1
ATOM 907 C CA . GLY A 1 110 ? 4.241 -2.932 5.568 1.00 84.50 110 GLY A CA 1
ATOM 908 C C . GLY A 1 110 ? 3.761 -2.725 4.133 1.00 84.50 110 GLY A C 1
ATOM 909 O O . GLY A 1 110 ? 3.396 -1.632 3.705 1.00 84.50 110 GLY A O 1
ATOM 910 N N . GLY A 1 111 ? 3.775 -3.795 3.358 1.00 72.81 111 GLY A N 1
ATOM 911 C CA . GLY A 1 111 ? 3.352 -3.771 1.968 1.00 72.81 111 GLY A CA 1
ATOM 912 C C . GLY A 1 111 ? 2.600 -5.037 1.628 1.00 72.81 111 GLY A C 1
ATOM 913 O O . GLY A 1 111 ? 2.619 -6.007 2.381 1.00 72.81 111 GLY A O 1
ATOM 914 N N . LEU A 1 112 ? 1.978 -5.033 0.458 1.00 70.88 112 LEU A N 1
ATOM 915 C CA . LEU A 1 112 ? 1.384 -6.231 -0.134 1.00 70.88 112 LEU A CA 1
ATOM 916 C C . LEU A 1 112 ? 2.469 -7.111 -0.792 1.00 70.88 112 LEU A C 1
ATOM 918 O O . LEU A 1 112 ? 2.171 -7.900 -1.683 1.00 70.88 112 LEU A O 1
ATOM 922 N N . GLU A 1 113 ? 3.722 -6.917 -0.372 1.00 61.38 113 GLU A N 1
ATOM 923 C CA . GLU A 1 113 ? 4.935 -7.539 -0.883 1.00 61.38 113 GLU A CA 1
ATOM 924 C C . GLU A 1 113 ? 5.077 -8.941 -0.284 1.00 61.38 113 GLU A C 1
ATOM 926 O O . GLU A 1 113 ? 4.896 -9.145 0.922 1.00 61.38 113 GLU A O 1
ATOM 931 N N . TYR A 1 114 ? 5.431 -9.916 -1.119 1.00 54.53 114 TYR A N 1
ATOM 932 C CA . TYR A 1 114 ? 5.759 -11.259 -0.655 1.00 54.53 114 TYR A CA 1
ATOM 933 C C . TYR A 1 114 ? 6.950 -11.845 -1.409 1.00 54.53 114 TYR A C 1
ATOM 935 O O . TYR A 1 114 ? 7.138 -11.610 -2.603 1.00 54.53 114 TYR A O 1
ATOM 943 N N . TYR A 1 115 ? 7.715 -12.674 -0.691 1.00 52.41 115 TYR A N 1
ATOM 944 C CA . TYR A 1 115 ? 8.961 -13.328 -1.106 1.00 52.41 115 TYR A CA 1
ATOM 945 C C . TYR A 1 115 ? 8.848 -14.210 -2.361 1.00 52.41 115 TYR A C 1
ATOM 947 O O . TYR A 1 115 ? 9.864 -14.540 -2.976 1.00 52.41 115 TYR A O 1
ATOM 955 N N . GLU A 1 116 ? 7.637 -14.571 -2.777 1.00 50.97 116 GLU A N 1
ATOM 956 C CA . GLU A 1 116 ? 7.393 -15.327 -4.001 1.00 50.97 116 GLU A CA 1
ATOM 957 C C . GLU A 1 116 ? 6.609 -14.492 -5.006 1.00 50.97 116 GLU A C 1
ATOM 959 O O . GLU A 1 116 ? 5.400 -14.663 -5.123 1.00 50.97 116 GLU A O 1
ATOM 964 N N . LYS A 1 117 ? 7.303 -13.601 -5.737 1.00 52.19 117 LYS A N 1
ATOM 965 C CA . LYS A 1 117 ? 6.804 -12.901 -6.942 1.00 52.19 117 LYS A CA 1
ATOM 966 C C . LYS A 1 117 ? 5.299 -12.676 -6.884 1.00 52.19 117 LYS A C 1
ATOM 968 O O . LYS A 1 117 ? 4.556 -13.233 -7.705 1.00 52.19 117 LYS A O 1
ATOM 973 N N . SER A 1 118 ? 4.830 -11.963 -5.861 1.00 53.38 118 SER A N 1
ATOM 974 C CA . SER A 1 118 ? 3.401 -11.746 -5.712 1.00 53.38 118 SER A CA 1
ATOM 975 C C . SER A 1 118 ? 2.988 -10.824 -6.855 1.00 53.38 118 SER A C 1
ATOM 977 O O . SER A 1 118 ? 3.113 -9.606 -6.832 1.00 53.38 118 SER A O 1
ATOM 979 N N . THR A 1 119 ? 2.558 -11.437 -7.955 1.00 61.62 119 THR A N 1
ATOM 980 C CA . THR A 1 119 ? 2.327 -10.759 -9.240 1.00 61.62 119 THR A CA 1
ATOM 981 C C . THR A 1 119 ? 1.202 -9.725 -9.184 1.00 61.62 119 THR A C 1
ATOM 983 O O . THR A 1 119 ? 0.810 -9.205 -10.218 1.00 61.62 119 THR A O 1
ATOM 986 N N . ARG A 1 120 ? 0.630 -9.442 -8.011 1.00 77.31 120 ARG A N 1
ATOM 987 C CA . ARG A 1 120 ? -0.592 -8.655 -7.847 1.00 77.31 120 ARG A CA 1
ATOM 988 C C . ARG A 1 120 ? -0.337 -7.159 -7.726 1.00 77.31 120 ARG A C 1
ATOM 990 O O . ARG A 1 120 ? -1.203 -6.387 -8.127 1.00 77.31 120 ARG A O 1
ATOM 997 N N . TYR A 1 121 ? 0.838 -6.757 -7.244 1.00 90.12 121 TYR A N 1
ATOM 998 C CA . TYR A 1 121 ? 1.144 -5.350 -6.964 1.00 90.12 121 TYR A CA 1
ATOM 999 C C . TYR A 1 121 ? 2.445 -4.865 -7.605 1.00 90.12 121 TYR A C 1
ATOM 1001 O O . TYR A 1 121 ? 3.041 -3.890 -7.157 1.00 90.12 121 TYR A O 1
ATOM 1009 N N . THR A 1 122 ? 2.857 -5.509 -8.698 1.00 93.50 122 THR A N 1
ATOM 1010 C CA . THR A 1 122 ? 4.039 -5.112 -9.468 1.00 93.50 122 THR A CA 1
ATOM 1011 C C . THR A 1 122 ? 3.767 -3.883 -10.341 1.00 93.50 122 THR A C 1
ATOM 1013 O O . THR A 1 122 ? 2.619 -3.592 -10.699 1.00 93.50 122 THR A O 1
ATOM 1016 N N . SER A 1 123 ? 4.821 -3.187 -10.778 1.00 94.81 123 SER A N 1
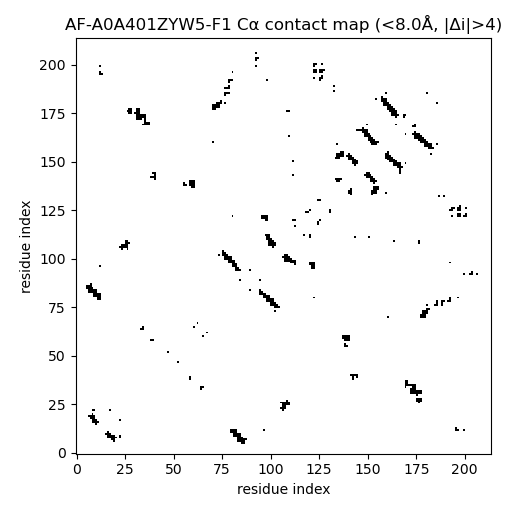ATOM 1017 C CA . SER A 1 123 ? 4.724 -2.088 -11.749 1.00 94.81 123 SER A CA 1
ATOM 1018 C C . SER A 1 123 ? 3.983 -2.501 -13.017 1.00 94.81 123 SER A C 1
ATOM 1020 O O . SER A 1 123 ? 3.182 -1.730 -13.548 1.00 94.81 123 SER A O 1
ATOM 1022 N N . GLU A 1 124 ? 4.190 -3.737 -13.479 1.00 95.06 124 GLU A N 1
ATOM 1023 C CA . GLU A 1 124 ? 3.471 -4.273 -14.627 1.00 95.06 124 GLU A CA 1
ATOM 1024 C C . GLU A 1 124 ? 1.961 -4.275 -14.372 1.00 95.06 124 GLU A C 1
ATOM 1026 O O . GLU A 1 124 ? 1.209 -3.765 -15.205 1.00 95.06 124 GLU A O 1
ATOM 1031 N N . VAL A 1 125 ? 1.507 -4.802 -13.232 1.00 93.88 125 VAL A N 1
ATOM 1032 C CA . VAL A 1 125 ? 0.078 -4.902 -12.912 1.00 93.88 125 VAL A CA 1
ATOM 1033 C C . VAL A 1 125 ? -0.549 -3.545 -12.626 1.00 93.88 125 VAL A C 1
ATOM 1035 O O . VAL A 1 125 ? -1.588 -3.236 -13.210 1.00 93.88 125 VAL A O 1
ATOM 1038 N N . LEU A 1 126 ? 0.099 -2.690 -11.835 1.00 95.19 126 LEU A N 1
ATOM 1039 C CA . LEU A 1 126 ? -0.394 -1.337 -11.552 1.00 95.19 126 LEU A CA 1
ATOM 1040 C C . LEU A 1 126 ? -0.522 -0.480 -12.819 1.00 95.19 126 LEU A C 1
ATOM 1042 O O . LEU A 1 126 ? -1.398 0.389 -12.898 1.00 95.19 126 LEU A O 1
ATOM 1046 N N . SER A 1 127 ? 0.324 -0.736 -13.826 1.00 96.44 127 SER A N 1
ATOM 1047 C CA . SER A 1 127 ? 0.275 -0.023 -15.104 1.00 96.44 127 SER A CA 1
ATOM 1048 C C . SER A 1 127 ? -0.965 -0.347 -15.943 1.00 96.44 127 SER A C 1
ATOM 1050 O O . SER A 1 127 ? -1.303 0.413 -16.859 1.00 96.44 127 SER A O 1
ATOM 1052 N N . ARG A 1 128 ? -1.658 -1.455 -15.651 1.00 95.62 128 ARG A N 1
ATOM 1053 C CA . ARG A 1 128 ? -2.793 -1.917 -16.449 1.00 95.62 128 ARG A CA 1
ATOM 1054 C C . ARG A 1 128 ? -4.019 -1.009 -16.255 1.00 95.62 128 ARG A C 1
ATOM 1056 O O . ARG A 1 128 ? -4.247 -0.466 -15.165 1.00 95.62 128 ARG A O 1
ATOM 1063 N N . PRO A 1 129 ? -4.825 -0.800 -17.312 1.00 94.56 129 PRO A N 1
ATOM 1064 C CA . PRO A 1 129 ? -6.010 0.055 -17.236 1.00 94.56 129 PRO A CA 1
ATOM 1065 C C . PRO A 1 129 ? -7.096 -0.514 -16.312 1.00 94.56 129 PRO A C 1
ATOM 1067 O O . PRO A 1 129 ? -7.841 0.258 -15.717 1.00 94.56 129 PRO A O 1
ATOM 1070 N N . ASP A 1 130 ? -7.157 -1.836 -16.172 1.00 93.25 130 ASP A N 1
ATOM 1071 C CA . ASP A 1 130 ? -8.115 -2.592 -15.362 1.00 93.25 130 ASP A CA 1
ATOM 1072 C C . ASP A 1 130 ? -7.647 -2.846 -13.921 1.00 93.25 130 ASP A C 1
ATOM 1074 O O . ASP A 1 130 ? -8.360 -3.495 -13.160 1.00 93.25 130 ASP A O 1
ATOM 1078 N N . PHE A 1 131 ? -6.481 -2.325 -13.522 1.00 93.62 131 PHE A N 1
ATOM 1079 C CA . PHE A 1 131 ? -6.040 -2.393 -12.132 1.00 93.62 131 PHE A CA 1
ATOM 1080 C C . PHE A 1 131 ? -7.053 -1.714 -11.204 1.00 93.62 131 PHE A C 1
ATOM 1082 O O . PHE A 1 131 ? -7.432 -0.556 -11.418 1.00 93.62 131 PHE A O 1
ATOM 1089 N N . LEU A 1 132 ? -7.436 -2.432 -10.150 1.00 92.19 132 LEU A N 1
ATOM 1090 C CA . LEU A 1 132 ? -8.311 -1.954 -9.091 1.00 92.19 132 LEU A CA 1
ATOM 1091 C C . LEU A 1 132 ? -7.481 -1.703 -7.835 1.00 92.19 132 LEU A C 1
ATOM 1093 O O . LEU A 1 132 ? -6.721 -2.568 -7.409 1.00 92.19 132 LEU A O 1
ATOM 1097 N N . VAL A 1 133 ? -7.652 -0.522 -7.241 1.00 94.38 133 VAL A N 1
ATOM 1098 C CA . VAL A 1 133 ? -7.058 -0.198 -5.940 1.00 94.38 133 VAL A CA 1
ATOM 1099 C C . VAL A 1 133 ? -7.616 -1.169 -4.890 1.00 94.38 133 VAL A C 1
ATOM 1101 O O . VAL A 1 133 ? -8.835 -1.359 -4.860 1.00 94.38 133 VAL A O 1
ATOM 1104 N N . PRO A 1 134 ? -6.780 -1.791 -4.041 1.00 92.69 134 PRO A N 1
ATOM 1105 C CA . PRO A 1 134 ? -7.253 -2.762 -3.063 1.00 92.69 134 PRO A CA 1
ATOM 1106 C C . PRO A 1 134 ? -7.975 -2.069 -1.905 1.00 92.69 134 PRO A C 1
ATOM 1108 O O . PRO A 1 134 ? -7.357 -1.451 -1.051 1.00 92.69 134 PRO A O 1
ATOM 1111 N N . TYR A 1 135 ? -9.298 -2.169 -1.852 1.00 92.62 135 TYR A N 1
ATOM 1112 C CA . TYR A 1 135 ? -10.096 -1.743 -0.703 1.00 92.62 135 TYR A CA 1
ATOM 1113 C C . TYR A 1 135 ? -11.445 -2.464 -0.712 1.00 92.62 135 TYR A C 1
ATOM 1115 O O . TYR A 1 135 ? -11.869 -3.007 -1.735 1.00 92.62 135 TYR A O 1
ATOM 1123 N N . GLY A 1 136 ? -12.119 -2.483 0.432 1.00 90.12 136 GLY A N 1
ATOM 1124 C CA . GLY A 1 136 ? -13.486 -2.977 0.551 1.00 90.12 136 GLY A CA 1
ATOM 1125 C C . GLY A 1 136 ? -14.327 -2.056 1.418 1.00 90.12 136 GLY A C 1
ATOM 1126 O O . GLY A 1 136 ? -13.802 -1.177 2.093 1.00 90.12 136 GLY A O 1
ATOM 1127 N N . HIS A 1 137 ? -15.639 -2.251 1.414 1.00 89.81 137 HIS A N 1
ATOM 1128 C CA . HIS A 1 137 ? -16.532 -1.552 2.338 1.00 89.81 137 HIS A CA 1
ATOM 1129 C C . HIS A 1 137 ? -16.663 -2.335 3.642 1.00 89.81 137 HIS A C 1
ATOM 1131 O O . HIS A 1 137 ? -16.338 -3.515 3.702 1.00 89.81 137 HIS A O 1
ATOM 1137 N N . ILE A 1 138 ? -17.205 -1.709 4.681 1.00 87.12 138 ILE A N 1
ATOM 1138 C CA . ILE A 1 138 ? -17.413 -2.352 5.986 1.00 87.12 138 ILE A CA 1
ATOM 1139 C C . ILE A 1 138 ? -18.175 -3.691 5.942 1.00 87.12 138 ILE A C 1
ATOM 1141 O O . ILE A 1 138 ? -17.944 -4.577 6.764 1.00 87.12 138 ILE A O 1
ATOM 1145 N N . ASP A 1 139 ? -19.076 -3.850 4.976 1.00 84.00 139 ASP A N 1
ATOM 1146 C CA . ASP A 1 139 ? -19.848 -5.082 4.812 1.00 84.00 139 ASP A CA 1
ATOM 1147 C C . ASP A 1 139 ? -19.098 -6.154 4.011 1.00 84.00 139 ASP A C 1
ATOM 1149 O O . ASP A 1 139 ? -19.434 -7.332 4.102 1.00 84.00 139 ASP A O 1
ATOM 1153 N N . VAL A 1 140 ? -18.104 -5.751 3.214 1.00 85.19 140 VAL A N 1
ATOM 1154 C CA . VAL A 1 140 ? -17.275 -6.632 2.383 1.00 85.19 140 VAL A CA 1
ATOM 1155 C C . VAL A 1 140 ? -15.861 -6.039 2.310 1.00 85.19 140 VAL A C 1
ATOM 1157 O O . VAL A 1 140 ? -15.550 -5.315 1.356 1.00 85.19 140 VAL A O 1
ATOM 1160 N N . PRO A 1 141 ? -15.021 -6.281 3.329 1.00 88.19 141 PRO A N 1
ATOM 1161 C CA . PRO A 1 141 ? -13.663 -5.753 3.363 1.00 88.19 141 PRO A CA 1
ATOM 1162 C C . PRO A 1 141 ? -12.798 -6.411 2.288 1.00 88.19 141 PRO A C 1
ATOM 1164 O O . PRO A 1 141 ? -13.086 -7.517 1.823 1.00 88.19 141 PRO A O 1
ATOM 1167 N N . TYR A 1 142 ? -11.714 -5.741 1.907 1.00 87.12 142 TYR A N 1
ATOM 1168 C CA . TYR A 1 142 ? -10.681 -6.362 1.092 1.00 87.12 142 TYR A CA 1
ATOM 1169 C C . TYR A 1 142 ? -9.769 -7.198 1.985 1.00 87.12 142 TYR A C 1
ATOM 1171 O O . TYR A 1 142 ? -9.307 -6.711 3.018 1.00 87.12 142 TYR A O 1
ATOM 1179 N N . PHE A 1 143 ? -9.485 -8.425 1.552 1.00 83.88 143 PHE A N 1
ATOM 1180 C CA . PHE A 1 143 ? -8.567 -9.334 2.225 1.00 83.88 143 PHE A CA 1
ATOM 1181 C C . PHE A 1 143 ? -7.499 -9.820 1.265 1.00 83.88 143 PHE A C 1
ATOM 1183 O O . PHE A 1 143 ? -7.808 -10.269 0.161 1.00 83.88 143 PHE A O 1
ATOM 1190 N N . GLU A 1 144 ? -6.258 -9.788 1.731 1.00 82.06 144 GLU A N 1
ATOM 1191 C CA . GLU A 1 144 ? -5.166 -10.550 1.140 1.00 82.06 144 GLU A CA 1
ATOM 1192 C C . GLU A 1 144 ? -4.716 -11.566 2.185 1.00 82.06 144 GLU A C 1
ATOM 1194 O O . GLU A 1 144 ? -4.261 -11.193 3.268 1.00 82.06 144 GLU A O 1
ATOM 1199 N N . LEU A 1 145 ? -4.929 -12.841 1.872 1.00 75.31 145 LEU A N 1
ATOM 1200 C CA . LEU A 1 145 ? -4.529 -13.964 2.706 1.00 75.31 145 LEU A CA 1
ATOM 1201 C C . LEU A 1 145 ? -3.568 -14.818 1.889 1.00 75.31 145 LEU A C 1
ATOM 1203 O O . LEU A 1 145 ? -3.972 -15.427 0.895 1.00 75.31 145 LEU A O 1
ATOM 1207 N N . ASP A 1 146 ? -2.321 -14.870 2.332 1.00 72.56 146 ASP A N 1
ATOM 1208 C CA . ASP A 1 146 ? -1.296 -15.767 1.808 1.00 72.56 146 ASP A CA 1
ATOM 1209 C C . ASP A 1 146 ? -0.626 -16.515 2.972 1.00 72.56 146 ASP A C 1
ATOM 1211 O O . ASP A 1 146 ? -0.896 -16.217 4.136 1.00 72.56 146 ASP A O 1
ATOM 1215 N N . GLN A 1 147 ? 0.214 -17.511 2.677 1.00 65.12 147 GLN A N 1
ATOM 1216 C CA . GLN A 1 147 ? 0.726 -18.495 3.643 1.00 65.12 147 GLN A CA 1
ATOM 1217 C C . GLN A 1 147 ? 1.341 -17.882 4.911 1.00 65.12 147 GLN A C 1
ATOM 1219 O O . GLN A 1 147 ? 1.285 -18.508 5.965 1.00 65.12 147 GLN A O 1
ATOM 1224 N N . GLU A 1 148 ? 1.854 -16.653 4.844 1.00 75.19 148 GLU A N 1
ATOM 1225 C CA . GLU A 1 148 ? 2.444 -15.956 5.992 1.00 75.19 148 GLU A CA 1
ATOM 1226 C C . GLU A 1 148 ? 1.889 -14.541 6.194 1.00 75.19 148 GLU A C 1
ATOM 1228 O O . GLU A 1 148 ? 2.346 -13.825 7.084 1.00 75.19 148 GLU A O 1
ATOM 1233 N N . LEU A 1 149 ? 0.892 -14.125 5.409 1.00 79.69 149 LEU A N 1
ATOM 1234 C CA . LEU A 1 149 ? 0.432 -12.741 5.369 1.00 79.69 149 LEU A CA 1
ATOM 1235 C C . LEU A 1 149 ? -1.085 -12.647 5.491 1.00 79.69 149 LEU A C 1
ATOM 1237 O O . LEU A 1 149 ? -1.831 -13.294 4.760 1.00 79.69 149 LEU A O 1
ATOM 1241 N N . ALA A 1 150 ? -1.534 -11.786 6.397 1.00 86.06 150 ALA A N 1
ATOM 1242 C CA . ALA A 1 150 ? -2.930 -11.433 6.562 1.00 86.06 150 ALA A CA 1
ATOM 1243 C C . ALA A 1 150 ? -3.080 -9.910 6.527 1.00 86.06 150 ALA A C 1
ATOM 1245 O O . ALA A 1 150 ? -2.687 -9.215 7.467 1.00 86.06 150 ALA A O 1
ATOM 1246 N N . PHE A 1 151 ? -3.689 -9.403 5.455 1.00 88.50 151 PHE A N 1
ATOM 1247 C CA . PHE A 1 151 ? -4.088 -8.004 5.327 1.00 88.50 151 PHE A CA 1
ATOM 1248 C C . PHE A 1 151 ? -5.602 -7.855 5.259 1.00 88.50 151 PHE A C 1
ATOM 1250 O O . PHE A 1 151 ? -6.282 -8.599 4.553 1.00 88.50 151 PHE A O 1
ATOM 1257 N N . MET A 1 152 ? -6.110 -6.834 5.946 1.00 90.94 152 MET A N 1
ATOM 1258 C CA . MET A 1 152 ? -7.472 -6.331 5.795 1.00 90.94 152 MET A CA 1
ATOM 1259 C C . MET A 1 152 ? -7.428 -4.846 5.442 1.00 90.94 152 MET A C 1
ATOM 1261 O O . MET A 1 152 ? -6.758 -4.068 6.122 1.00 90.94 152 MET A O 1
ATOM 1265 N N . ILE A 1 153 ? -8.173 -4.449 4.409 1.00 93.56 153 ILE A N 1
ATOM 1266 C CA . ILE A 1 153 ? -8.346 -3.047 4.014 1.00 93.56 153 ILE A CA 1
ATOM 1267 C C . ILE A 1 153 ? -9.839 -2.741 3.925 1.00 93.56 153 ILE A C 1
ATOM 1269 O O . ILE A 1 153 ? -10.572 -3.361 3.149 1.00 93.56 153 ILE A O 1
ATOM 1273 N N . VAL A 1 154 ? -10.298 -1.772 4.714 1.00 94.62 154 VAL A N 1
ATOM 1274 C CA . VAL A 1 154 ? -11.719 -1.426 4.801 1.00 94.62 154 VAL A CA 1
ATOM 1275 C C . VAL A 1 154 ? -11.946 0.076 4.831 1.00 94.62 154 VAL A C 1
ATOM 1277 O O . VAL A 1 154 ? -11.287 0.806 5.563 1.00 94.62 154 VAL A O 1
ATOM 1280 N N . GLU A 1 155 ? -12.912 0.537 4.048 1.00 96.06 155 GLU A N 1
ATOM 1281 C CA . GLU A 1 155 ? -13.401 1.904 4.061 1.00 96.06 155 GLU A CA 1
ATOM 1282 C C . GLU A 1 155 ? -14.577 2.059 5.027 1.00 96.06 155 GLU A C 1
ATOM 1284 O O . GLU A 1 155 ? -15.592 1.356 4.924 1.00 96.06 155 GLU A O 1
ATOM 1289 N N . TRP A 1 156 ? -14.464 3.033 5.929 1.00 96.25 156 TRP A N 1
ATOM 1290 C CA . TRP A 1 156 ? -15.535 3.442 6.829 1.00 96.25 156 TRP A CA 1
ATOM 1291 C C . TRP A 1 156 ? -15.381 4.917 7.238 1.00 96.25 156 TRP A C 1
ATOM 1293 O O . TRP A 1 156 ? -14.277 5.389 7.481 1.00 96.25 156 TRP A O 1
ATOM 1303 N N . GLU A 1 157 ? -16.484 5.673 7.267 1.00 94.75 157 GLU A N 1
ATOM 1304 C CA . GLU A 1 157 ? -16.526 7.090 7.690 1.00 94.75 157 GLU A CA 1
ATOM 1305 C C . GLU A 1 157 ? -15.405 7.999 7.124 1.00 94.75 157 GLU A C 1
ATOM 1307 O O . GLU A 1 157 ? -14.873 8.858 7.825 1.00 94.75 157 GLU A O 1
ATOM 1312 N N . ARG A 1 158 ? -15.090 7.865 5.823 1.00 97.12 158 ARG A N 1
ATOM 1313 C CA . ARG A 1 158 ? -14.037 8.619 5.089 1.00 97.12 158 ARG A CA 1
ATOM 1314 C C . ARG A 1 158 ? -12.594 8.256 5.449 1.00 97.12 158 ARG A C 1
ATOM 1316 O O . ARG A 1 158 ? -11.668 8.996 5.105 1.00 97.12 158 ARG A O 1
ATOM 1323 N N . TYR A 1 159 ? -12.404 7.136 6.128 1.00 98.38 159 TYR A N 1
ATOM 1324 C CA . TYR A 1 159 ? -11.098 6.568 6.398 1.00 98.38 159 TYR A CA 1
ATOM 1325 C C . TYR A 1 159 ? -10.974 5.181 5.776 1.00 98.38 159 TYR A C 1
ATOM 1327 O O . TYR A 1 159 ? -11.927 4.404 5.739 1.00 98.38 159 TYR A O 1
ATOM 1335 N N . ILE A 1 160 ? -9.761 4.871 5.340 1.00 98.00 160 ILE A N 1
ATOM 1336 C CA . ILE A 1 160 ? -9.305 3.534 4.996 1.00 98.00 160 ILE A CA 1
ATOM 1337 C C . ILE A 1 160 ? -8.536 3.003 6.199 1.00 98.00 160 ILE A C 1
ATOM 1339 O O . ILE A 1 160 ? -7.531 3.585 6.608 1.00 98.00 160 ILE A O 1
ATOM 1343 N N . TYR A 1 161 ? -9.033 1.920 6.777 1.00 97.31 161 TYR A N 1
ATOM 1344 C CA . TYR A 1 161 ? -8.414 1.190 7.870 1.00 97.31 161 TYR A CA 1
ATOM 1345 C C . TYR A 1 161 ? -7.612 0.048 7.268 1.00 97.31 161 TYR A C 1
ATOM 1347 O O . TYR A 1 161 ? -8.138 -0.727 6.467 1.00 97.31 161 TYR A O 1
ATOM 1355 N N . ILE A 1 162 ? -6.346 -0.041 7.654 1.00 95.94 162 ILE A N 1
ATOM 1356 C CA . ILE A 1 162 ? -5.405 -1.042 7.166 1.00 95.94 162 ILE A CA 1
ATOM 1357 C C . ILE A 1 162 ? -4.923 -1.824 8.372 1.00 95.94 162 ILE A C 1
ATOM 1359 O O . ILE A 1 162 ? -4.492 -1.236 9.364 1.00 95.94 162 ILE A O 1
ATOM 1363 N N . LEU A 1 163 ? -5.032 -3.143 8.284 1.00 94.50 163 LEU A N 1
ATOM 1364 C CA . LEU A 1 163 ? -4.516 -4.069 9.273 1.00 94.50 163 LEU A CA 1
ATOM 1365 C C . LEU A 1 163 ? -3.616 -5.075 8.561 1.00 94.50 163 LEU A C 1
ATOM 1367 O O . LEU A 1 163 ? -4.014 -5.619 7.534 1.00 94.50 163 LEU A O 1
ATOM 1371 N N . GLY A 1 164 ? -2.433 -5.317 9.110 1.00 92.06 164 GLY A N 1
ATOM 1372 C CA . GLY A 1 164 ? -1.433 -6.251 8.611 1.00 92.06 164 GLY A CA 1
ATOM 1373 C C . GLY A 1 164 ? -0.865 -7.096 9.749 1.00 92.06 164 GLY A C 1
ATOM 1374 O O . GLY A 1 164 ? -0.657 -6.620 10.868 1.00 92.06 164 GLY A O 1
ATOM 1375 N N . GLY A 1 165 ? -0.641 -8.373 9.480 1.00 89.25 165 GLY A N 1
ATOM 1376 C CA . GLY A 1 165 ? -0.070 -9.320 10.430 1.00 89.25 165 GLY A CA 1
ATOM 1377 C C . GLY A 1 165 ? 0.327 -10.615 9.738 1.00 89.25 165 GLY A C 1
ATOM 1378 O O . GLY A 1 165 ? 0.088 -10.786 8.541 1.00 89.25 165 GLY A O 1
ATOM 1379 N N . SER A 1 166 ? 0.928 -11.531 10.494 1.00 86.31 166 SER A N 1
ATOM 1380 C CA . SER A 1 166 ? 1.165 -12.880 9.988 1.00 86.31 166 SER A CA 1
ATOM 1381 C C . SER A 1 166 ? -0.125 -13.697 10.051 1.00 86.31 166 SER A C 1
ATOM 1383 O O . SER A 1 166 ? -0.942 -13.519 10.961 1.00 86.31 166 SER A O 1
ATOM 1385 N N . PHE A 1 167 ? -0.320 -14.609 9.098 1.00 81.81 167 PHE A N 1
ATOM 1386 C CA . PHE A 1 167 ? -1.492 -15.490 9.105 1.00 81.81 167 PHE A CA 1
ATOM 1387 C C . PHE A 1 167 ? -1.591 -16.310 10.409 1.00 81.81 167 PHE A C 1
ATOM 1389 O O . PHE A 1 167 ? -2.682 -16.491 10.952 1.00 81.81 167 PHE A O 1
ATOM 1396 N N . GLU A 1 168 ? -0.449 -16.743 10.953 1.00 82.44 168 GLU A N 1
ATOM 1397 C CA . GLU A 1 168 ? -0.367 -17.508 12.203 1.00 82.44 168 GLU A CA 1
ATOM 1398 C C . GLU A 1 168 ? -0.716 -16.670 13.449 1.00 82.44 168 GLU A C 1
ATOM 1400 O O . GLU A 1 168 ? -1.404 -17.152 14.357 1.00 82.44 168 GLU A O 1
ATOM 1405 N N . ASP A 1 169 ? -0.279 -15.407 13.502 1.00 85.06 169 ASP A N 1
ATOM 1406 C CA . ASP A 1 169 ? -0.490 -14.544 14.667 1.00 85.06 169 ASP A CA 1
ATOM 1407 C C . ASP A 1 169 ? -1.898 -13.938 14.696 1.00 85.06 169 ASP A C 1
ATOM 1409 O O . ASP A 1 169 ? -2.459 -13.776 15.781 1.00 85.06 169 ASP A O 1
ATOM 1413 N N . VAL A 1 170 ? -2.520 -13.631 13.552 1.00 84.31 170 VAL A N 1
ATOM 1414 C CA . VAL A 1 170 ? -3.822 -12.933 13.537 1.00 84.31 170 VAL A CA 1
ATOM 1415 C C . VAL A 1 170 ? -4.905 -13.713 14.290 1.00 84.31 170 VAL A C 1
ATOM 1417 O O . VAL A 1 170 ? -5.658 -13.135 15.079 1.00 84.31 170 VAL A O 1
ATOM 1420 N N . GLY A 1 171 ? -4.934 -15.040 14.148 1.00 80.94 171 GLY A N 1
ATOM 1421 C CA . GLY A 1 171 ? -5.906 -15.892 14.842 1.00 80.94 171 GLY A CA 1
ATOM 1422 C C . GLY A 1 171 ? -5.724 -15.978 16.365 1.00 80.94 171 GLY A C 1
ATOM 1423 O O . GLY A 1 171 ? -6.635 -16.430 17.054 1.00 80.94 171 GLY A O 1
ATOM 1424 N N . THR A 1 172 ? -4.575 -15.561 16.908 1.00 85.38 172 THR A N 1
ATOM 1425 C CA . THR A 1 172 ? -4.242 -15.731 18.336 1.00 85.38 172 THR A CA 1
ATOM 1426 C C . THR A 1 172 ? -3.908 -14.420 19.045 1.00 85.38 172 THR A C 1
ATOM 1428 O O . THR A 1 172 ? -4.391 -14.166 20.146 1.00 85.38 172 THR A O 1
ATOM 1431 N N . ARG A 1 173 ? -3.098 -13.570 18.416 1.00 88.50 173 ARG A N 1
ATOM 1432 C CA . ARG A 1 173 ? -2.607 -12.283 18.925 1.00 88.50 173 ARG A CA 1
ATOM 1433 C C . ARG A 1 173 ? -3.269 -11.096 18.236 1.00 88.50 173 ARG A C 1
ATOM 1435 O O . ARG A 1 173 ? -3.367 -10.038 18.851 1.00 88.50 173 ARG A O 1
ATOM 1442 N N . GLY A 1 174 ? -3.767 -11.296 17.017 1.00 90.38 174 GLY A N 1
ATOM 1443 C CA . GLY A 1 174 ? -4.363 -10.248 16.197 1.00 90.38 174 GLY A CA 1
ATOM 1444 C C . GLY A 1 174 ? -3.339 -9.571 15.285 1.00 90.38 174 GLY A C 1
ATOM 1445 O O . GLY A 1 174 ? -2.301 -10.149 14.970 1.00 90.38 174 GLY A O 1
ATOM 1446 N N . TYR A 1 175 ? -3.644 -8.359 14.828 1.00 92.62 175 TYR A N 1
ATOM 1447 C CA . TYR A 1 175 ? -2.848 -7.659 13.815 1.00 92.62 175 TYR A CA 1
ATOM 1448 C C . TYR A 1 175 ? -1.752 -6.798 14.456 1.00 92.62 175 TYR A C 1
ATOM 1450 O O . TYR A 1 175 ? -2.046 -5.942 15.289 1.00 92.62 175 TYR A O 1
ATOM 1458 N N . ASP A 1 176 ? -0.497 -6.999 14.052 1.00 93.38 176 ASP A N 1
ATOM 1459 C CA . ASP A 1 176 ? 0.675 -6.269 14.569 1.00 93.38 176 ASP A CA 1
ATOM 1460 C C . ASP A 1 176 ? 0.778 -4.835 14.023 1.00 93.38 176 ASP A C 1
ATOM 1462 O O . ASP A 1 176 ? 1.296 -3.941 14.695 1.00 93.38 176 ASP A O 1
ATOM 1466 N N . THR A 1 177 ? 0.289 -4.624 12.804 1.00 94.31 177 THR A N 1
ATOM 1467 C CA . THR A 1 177 ? 0.278 -3.334 12.122 1.00 94.31 177 THR A CA 1
ATOM 1468 C C . THR A 1 177 ? -1.168 -2.934 11.895 1.00 94.31 177 THR A C 1
ATOM 1470 O O . THR A 1 177 ? -1.931 -3.671 11.280 1.00 94.31 177 THR A O 1
ATOM 1473 N N . TRP A 1 178 ? -1.571 -1.777 12.401 1.00 96.38 178 TRP A N 1
ATOM 1474 C CA . TRP A 1 178 ? -2.930 -1.280 12.253 1.00 96.38 178 TRP A CA 1
ATOM 1475 C C . TRP A 1 178 ? -2.969 0.244 12.348 1.00 96.38 178 TRP A C 1
ATOM 1477 O O . TRP A 1 178 ? -2.460 0.856 13.292 1.00 96.38 178 TRP A O 1
ATOM 1487 N N . PHE A 1 179 ? -3.566 0.868 11.338 1.00 97.62 179 PHE A N 1
ATOM 1488 C CA . PHE A 1 179 ? -3.645 2.319 11.208 1.00 97.62 179 PHE A CA 1
ATOM 1489 C C . PHE A 1 179 ? -4.778 2.728 10.267 1.00 97.62 179 PHE A C 1
ATOM 1491 O O . PHE A 1 179 ? -5.377 1.892 9.586 1.00 97.62 179 PHE A O 1
ATOM 1498 N N . LYS A 1 180 ? -5.112 4.020 10.257 1.00 98.00 180 LYS A N 1
ATOM 1499 C CA . LYS A 1 180 ? -6.100 4.577 9.333 1.00 98.00 180 LYS A CA 1
ATOM 1500 C C . LYS A 1 180 ? -5.561 5.781 8.575 1.00 98.00 180 LYS A C 1
ATOM 1502 O O . LYS A 1 180 ? -4.741 6.546 9.078 1.00 98.00 180 LYS A O 1
ATOM 1507 N N . VAL A 1 181 ? -6.072 5.965 7.367 1.00 98.44 181 VAL A N 1
ATOM 1508 C CA . VAL A 1 181 ? -5.702 7.044 6.443 1.00 98.44 181 VAL A CA 1
ATOM 1509 C C . VAL A 1 181 ? -6.976 7.664 5.895 1.00 98.44 181 VAL A C 1
ATOM 1511 O O . VAL A 1 181 ? -7.964 6.963 5.711 1.00 98.44 181 VAL A O 1
ATOM 1514 N N . GLN A 1 182 ? -6.989 8.968 5.626 1.00 98.62 182 GLN A N 1
ATOM 1515 C CA . GLN A 1 182 ? -8.124 9.579 4.925 1.00 98.62 182 GLN A CA 1
ATOM 1516 C C . GLN A 1 182 ? -8.312 8.941 3.538 1.00 98.62 182 GLN A C 1
ATOM 1518 O O . GLN A 1 182 ? -7.332 8.791 2.803 1.00 98.62 182 GLN A O 1
ATOM 1523 N N . SER A 1 183 ? -9.553 8.614 3.157 1.00 98.50 183 SER A N 1
ATOM 1524 C CA . SER A 1 183 ? -9.859 7.951 1.876 1.00 98.50 183 SER A CA 1
ATOM 1525 C C . SER A 1 183 ? -9.264 8.697 0.679 1.00 98.50 183 SER A C 1
ATOM 1527 O O . SER A 1 183 ? -8.591 8.093 -0.152 1.00 98.50 183 SER A O 1
ATOM 1529 N N . ASP A 1 184 ? -9.422 10.022 0.624 1.00 98.56 184 ASP A N 1
ATOM 1530 C CA . ASP A 1 184 ? -8.902 10.842 -0.481 1.00 98.56 184 ASP A CA 1
ATOM 1531 C C . ASP A 1 184 ? -7.372 10.738 -0.614 1.00 98.56 184 ASP A C 1
ATOM 1533 O O . ASP A 1 184 ? -6.830 10.625 -1.719 1.00 98.56 184 ASP A O 1
ATOM 1537 N N . ARG A 1 185 ? -6.654 10.722 0.518 1.00 98.56 185 ARG A N 1
ATOM 1538 C CA . ARG A 1 185 ? -5.201 10.508 0.539 1.00 98.56 185 ARG A CA 1
ATOM 1539 C C . ARG A 1 185 ? -4.859 9.109 0.041 1.00 98.56 185 ARG A C 1
ATOM 1541 O O . ARG A 1 185 ? -4.025 8.984 -0.845 1.00 98.56 185 ARG A O 1
ATOM 1548 N N . TYR A 1 186 ? -5.525 8.081 0.555 1.00 98.50 186 TYR A N 1
ATOM 1549 C CA . TYR A 1 186 ? -5.287 6.701 0.143 1.00 98.50 186 TYR A CA 1
ATOM 1550 C C . TYR A 1 186 ? -5.414 6.519 -1.379 1.00 98.50 186 TYR A C 1
ATOM 1552 O O . TYR A 1 186 ? -4.476 6.067 -2.036 1.00 98.50 186 TYR A O 1
ATOM 1560 N N . PHE A 1 187 ? -6.536 6.946 -1.964 1.00 98.38 187 PHE A N 1
ATOM 1561 C CA . PHE A 1 187 ? -6.779 6.796 -3.401 1.00 98.38 187 PHE A CA 1
ATOM 1562 C C . PHE A 1 187 ? -5.851 7.661 -4.261 1.00 98.38 187 PHE A C 1
ATOM 1564 O O . PHE A 1 187 ? -5.385 7.209 -5.309 1.00 98.38 187 PHE A O 1
ATOM 1571 N N . SER A 1 188 ? -5.544 8.888 -3.828 1.00 98.56 188 SER A N 1
ATOM 1572 C CA . SER A 1 188 ? -4.617 9.754 -4.567 1.00 98.56 188 SER A CA 1
ATOM 1573 C C . SER A 1 188 ? -3.187 9.212 -4.591 1.00 98.56 188 SER A C 1
ATOM 1575 O O . SER A 1 188 ? -2.523 9.332 -5.619 1.00 98.56 188 SER A O 1
ATOM 1577 N N . GLN A 1 189 ? -2.723 8.583 -3.508 1.00 98.44 189 GLN A N 1
ATOM 1578 C CA . GLN A 1 189 ? -1.403 7.951 -3.452 1.00 98.44 189 GLN A CA 1
ATOM 1579 C C . GLN A 1 189 ? -1.318 6.728 -4.370 1.00 98.44 189 GLN A C 1
ATOM 1581 O O . GLN A 1 189 ? -0.363 6.594 -5.132 1.00 98.44 189 GLN A O 1
ATOM 1586 N N . TRP A 1 190 ? -2.360 5.893 -4.405 1.00 97.94 190 TRP A N 1
ATOM 1587 C CA . TRP A 1 190 ? -2.431 4.798 -5.374 1.00 97.94 190 TRP A CA 1
ATOM 1588 C C . TRP A 1 190 ? -2.395 5.283 -6.825 1.00 97.94 190 TRP A C 1
ATOM 1590 O O . TRP A 1 190 ? -1.678 4.711 -7.644 1.00 97.94 190 TRP A O 1
ATOM 1600 N N . GLU A 1 191 ? -3.131 6.341 -7.172 1.00 98.25 191 GLU A N 1
ATOM 1601 C CA . GLU A 1 191 ? -3.099 6.863 -8.544 1.00 98.25 191 GLU A CA 1
ATOM 1602 C C . GLU A 1 191 ? -1.724 7.455 -8.903 1.00 98.25 191 GLU A C 1
ATOM 1604 O O . GLU A 1 191 ? -1.268 7.303 -10.038 1.00 98.25 191 GLU A O 1
ATOM 1609 N N . GLN A 1 192 ? -1.015 8.064 -7.946 1.00 98.12 192 GLN A N 1
ATOM 1610 C CA . GLN A 1 192 ? 0.377 8.490 -8.143 1.00 98.12 192 GLN A CA 1
ATOM 1611 C C . GLN A 1 192 ? 1.294 7.295 -8.439 1.00 98.12 192 GLN A C 1
ATOM 1613 O O . GLN A 1 192 ? 1.989 7.307 -9.460 1.00 98.12 192 GLN A O 1
ATOM 1618 N N . ALA A 1 193 ? 1.234 6.237 -7.625 1.00 97.25 193 ALA A N 1
ATOM 1619 C CA . ALA A 1 193 ? 2.005 5.011 -7.834 1.00 97.25 193 ALA A CA 1
ATOM 1620 C C . ALA A 1 193 ? 1.715 4.370 -9.204 1.00 97.25 193 ALA A C 1
ATOM 1622 O O . ALA A 1 193 ? 2.636 3.992 -9.932 1.00 97.25 193 ALA A O 1
ATOM 1623 N N . ARG A 1 194 ? 0.442 4.325 -9.620 1.00 97.44 194 ARG A N 1
ATOM 1624 C CA . ARG A 1 194 ? 0.044 3.825 -10.948 1.00 97.44 194 ARG A CA 1
ATOM 1625 C C . ARG A 1 194 ? 0.631 4.645 -12.087 1.00 97.44 194 ARG A C 1
ATOM 1627 O O . ARG A 1 194 ? 1.054 4.073 -13.090 1.00 97.44 194 ARG A O 1
ATOM 1634 N N . ASN A 1 195 ? 0.657 5.969 -11.967 1.00 98.00 195 ASN A N 1
ATOM 1635 C CA . ASN A 1 195 ? 1.240 6.822 -13.000 1.00 98.00 195 ASN A CA 1
ATOM 1636 C C . ASN A 1 195 ? 2.753 6.603 -13.124 1.00 98.00 195 ASN A C 1
ATOM 1638 O O . ASN A 1 195 ? 3.241 6.416 -14.240 1.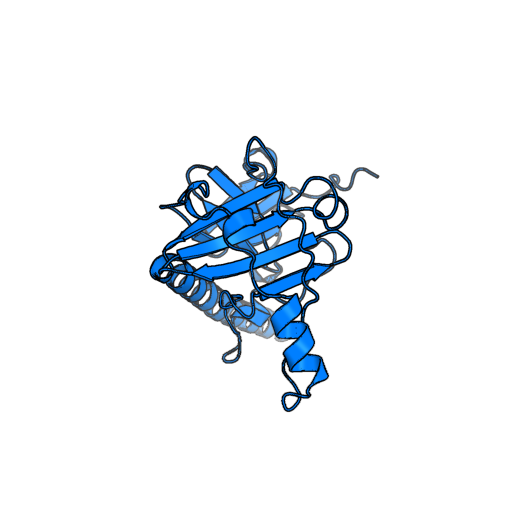00 98.00 195 ASN A O 1
ATOM 1642 N N . LEU A 1 196 ? 3.467 6.488 -11.999 1.00 97.44 196 LEU A N 1
ATOM 1643 C CA . LEU A 1 196 ? 4.887 6.116 -11.996 1.00 97.44 196 LEU A CA 1
ATOM 1644 C C . LEU A 1 196 ? 5.118 4.745 -12.647 1.00 97.44 196 LEU A C 1
ATOM 1646 O O . LEU A 1 196 ? 6.001 4.602 -13.495 1.00 97.44 196 LEU A O 1
ATOM 1650 N N . ALA A 1 197 ? 4.291 3.753 -12.309 1.00 97.31 197 ALA A N 1
ATOM 1651 C CA . ALA A 1 197 ? 4.360 2.413 -12.881 1.00 97.31 197 ALA A CA 1
ATOM 1652 C C . ALA A 1 197 ? 4.137 2.416 -14.406 1.00 97.31 197 ALA A C 1
ATOM 1654 O O . ALA A 1 197 ? 4.889 1.780 -15.144 1.00 97.31 197 ALA A O 1
ATOM 1655 N N . ARG A 1 198 ? 3.155 3.177 -14.912 1.00 98.06 198 ARG A N 1
ATOM 1656 C CA . ARG A 1 198 ? 2.903 3.328 -16.360 1.00 98.06 198 ARG A CA 1
ATOM 1657 C C . ARG A 1 198 ? 4.107 3.910 -17.094 1.00 98.06 198 ARG A C 1
ATOM 1659 O O . ARG A 1 198 ? 4.505 3.385 -18.140 1.00 98.06 198 ARG A O 1
ATOM 1666 N N . ASP A 1 199 ? 4.686 4.976 -16.552 1.00 97.69 199 ASP A N 1
ATOM 1667 C CA . ASP A 1 199 ? 5.848 5.631 -17.149 1.00 97.69 199 ASP A CA 1
ATOM 1668 C C . ASP A 1 199 ? 7.072 4.710 -17.144 1.00 97.69 199 ASP A C 1
ATOM 1670 O O . ASP A 1 199 ? 7.786 4.606 -18.148 1.00 97.69 199 ASP A O 1
ATOM 1674 N N . TYR A 1 200 ? 7.283 3.984 -16.048 1.00 97.69 200 TYR A N 1
ATOM 1675 C CA . TYR A 1 200 ? 8.336 2.985 -15.928 1.00 97.69 200 TYR A CA 1
ATOM 1676 C C . TYR A 1 200 ? 8.189 1.848 -16.942 1.00 97.69 200 TYR A C 1
ATOM 1678 O O . TYR A 1 200 ? 9.115 1.595 -17.711 1.00 97.69 200 TYR A O 1
ATOM 1686 N N . GLU A 1 201 ? 7.019 1.215 -17.029 1.00 97.25 201 GLU A N 1
ATOM 1687 C CA . GLU A 1 201 ? 6.786 0.092 -17.944 1.00 97.25 201 GLU A CA 1
ATOM 1688 C C . GLU A 1 201 ? 6.957 0.493 -19.415 1.00 97.25 201 GLU A C 1
ATOM 1690 O O . GLU A 1 201 ? 7.431 -0.288 -20.248 1.00 97.25 201 GLU A O 1
ATOM 1695 N N . LYS A 1 202 ? 6.636 1.746 -19.759 1.00 96.94 202 LYS A N 1
ATOM 1696 C CA . LYS A 1 202 ? 6.921 2.304 -21.085 1.00 96.94 202 LYS A CA 1
ATOM 1697 C C . LYS A 1 202 ? 8.428 2.421 -21.344 1.00 96.94 202 LYS A C 1
ATOM 1699 O O . LYS A 1 202 ? 8.878 2.021 -22.423 1.00 96.94 202 LYS A O 1
ATOM 1704 N N . ARG A 1 203 ? 9.206 2.941 -20.383 1.00 96.38 203 ARG A N 1
ATOM 1705 C CA . ARG A 1 203 ? 10.679 3.035 -20.478 1.00 96.38 203 ARG A CA 1
ATOM 1706 C C . ARG A 1 203 ? 11.323 1.651 -20.567 1.00 96.38 203 ARG A C 1
ATOM 1708 O O . ARG A 1 203 ? 12.098 1.405 -21.490 1.00 96.38 203 ARG A O 1
ATOM 1715 N N . LYS A 1 204 ? 10.923 0.727 -19.691 1.00 95.81 204 LYS A N 1
ATOM 1716 C CA . LYS A 1 204 ? 11.384 -0.668 -19.645 1.00 95.81 204 LYS A CA 1
ATOM 1717 C C . LYS A 1 204 ? 11.195 -1.377 -20.989 1.00 95.81 204 LYS A C 1
ATOM 1719 O O . LYS A 1 204 ? 12.141 -1.939 -21.542 1.00 95.81 204 LYS A O 1
ATOM 1724 N N . LYS A 1 205 ? 10.004 -1.272 -21.593 1.00 96.31 205 LYS A N 1
ATOM 1725 C CA . LYS A 1 205 ? 9.721 -1.837 -22.929 1.00 96.31 205 LYS A CA 1
ATOM 1726 C C . LYS A 1 205 ? 10.605 -1.238 -24.024 1.00 96.31 205 LYS A C 1
ATOM 1728 O O . LYS A 1 205 ? 11.064 -1.970 -24.902 1.00 96.31 205 LYS A O 1
ATOM 1733 N N . ALA A 1 206 ? 10.850 0.073 -23.993 1.00 96.31 206 ALA A N 1
ATOM 1734 C CA . ALA A 1 206 ? 11.722 0.734 -24.963 1.00 96.31 206 ALA A CA 1
ATOM 1735 C C . ALA A 1 206 ? 13.185 0.273 -24.831 1.00 96.31 206 ALA A C 1
ATOM 1737 O O . ALA A 1 206 ? 13.824 -0.008 -25.847 1.00 96.31 206 ALA A O 1
ATOM 1738 N N . PHE A 1 207 ? 13.681 0.129 -23.598 1.00 95.75 207 PHE A N 1
ATOM 1739 C CA . PHE A 1 207 ? 15.020 -0.379 -23.301 1.00 95.75 207 PHE A CA 1
ATOM 1740 C C . PHE A 1 207 ? 15.227 -1.803 -23.834 1.00 95.75 207 PHE A C 1
ATOM 1742 O O . PHE A 1 207 ? 16.133 -2.043 -24.628 1.00 95.75 207 PHE A O 1
ATOM 1749 N N . PHE A 1 208 ? 14.342 -2.748 -23.507 1.00 94.75 208 PHE A N 1
ATOM 1750 C CA . PHE A 1 208 ? 14.495 -4.123 -24.000 1.00 94.75 208 PHE A CA 1
ATOM 1751 C C . PHE A 1 208 ? 14.309 -4.251 -25.514 1.00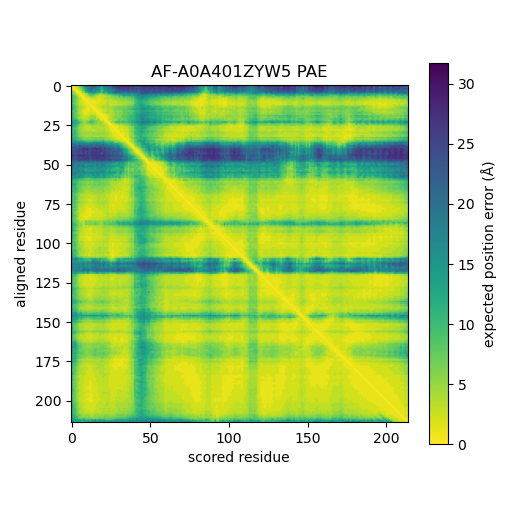 94.75 208 PHE A C 1
ATOM 1753 O O . PHE A 1 208 ? 14.885 -5.144 -26.136 1.00 94.75 208 PHE A O 1
ATOM 1760 N N . LYS A 1 209 ? 13.536 -3.356 -26.139 1.00 95.81 209 LYS A N 1
ATOM 1761 C CA . LYS A 1 209 ? 13.428 -3.306 -27.600 1.00 95.81 209 LYS A CA 1
ATOM 1762 C C . LYS A 1 209 ? 14.744 -2.871 -28.253 1.00 95.81 209 LYS A C 1
ATOM 1764 O O . LYS A 1 209 ? 15.085 -3.432 -29.290 1.00 95.81 209 LYS A O 1
ATOM 1769 N N . SER A 1 210 ? 15.473 -1.910 -27.680 1.00 94.44 210 SER A N 1
ATOM 1770 C CA . SER A 1 210 ? 16.743 -1.440 -28.253 1.00 94.44 210 SER A CA 1
ATOM 1771 C C . SER A 1 210 ? 17.861 -2.477 -28.126 1.00 94.44 210 SER A C 1
ATOM 1773 O O . SER A 1 210 ? 18.597 -2.672 -29.086 1.00 94.44 210 SER A O 1
ATOM 1775 N N . GLN A 1 211 ? 17.920 -3.216 -27.012 1.00 92.19 211 GLN A N 1
ATOM 1776 C CA . GLN A 1 211 ? 18.899 -4.294 -26.793 1.00 92.19 211 GLN A CA 1
ATOM 1777 C C . GLN A 1 211 ? 18.741 -5.482 -27.757 1.00 92.19 211 GLN A C 1
ATOM 1779 O O . GLN A 1 211 ? 19.687 -6.221 -27.986 1.00 92.19 211 GLN A O 1
ATOM 1784 N N . ARG A 1 212 ? 17.547 -5.697 -28.327 1.00 90.31 212 ARG A N 1
ATOM 1785 C CA . ARG A 1 212 ? 17.315 -6.765 -29.322 1.00 90.31 212 ARG A CA 1
ATOM 1786 C C . ARG A 1 212 ? 17.774 -6.398 -30.734 1.00 90.31 212 ARG A C 1
ATOM 1788 O O . ARG A 1 212 ? 17.788 -7.268 -31.599 1.00 90.31 212 ARG A O 1
ATOM 1795 N N . LEU A 1 213 ? 18.039 -5.117 -30.989 1.00 84.94 213 LEU A N 1
ATOM 1796 C CA . LEU A 1 213 ? 18.429 -4.601 -32.305 1.00 84.94 213 LEU A CA 1
ATOM 1797 C C . LEU A 1 213 ? 19.944 -4.380 -32.435 1.00 84.94 213 LEU A C 1
ATOM 1799 O O . LEU A 1 213 ? 20.409 -4.118 -33.543 1.00 84.94 213 LEU A O 1
ATOM 1803 N N . SER A 1 214 ? 20.679 -4.452 -31.323 1.00 77.31 214 SER A N 1
ATOM 1804 C CA . SER A 1 214 ? 22.145 -4.412 -31.243 1.00 77.31 214 SER A CA 1
ATOM 1805 C C . SER A 1 214 ? 22.744 -5.807 -31.312 1.00 77.31 214 SER A C 1
ATOM 1807 O O . SER A 1 214 ? 23.758 -5.965 -32.021 1.00 77.31 214 SER A O 1
#

Foldseek 3Di:
DPPPLFFQFKDWQVDHTDGPVPAQDADWDPAAQLQQDDQDADDPDDPQDPVNVVSLQSRFDDCVSVVQVVFAEQAQKAWIWMFTGRDPPDDPLNTKTFTFIAGPVGGGLGGPDDPPPPVLGTLVNLLDPPRDQQAEENSRWGWDDDQFKTWTWYDDPQKIKIFIGTPVCCNPRRGGGIHIYGNVNSVVNSVVNSVSSNVSVVVSVVVVVVVVVD

Mean predicted aligned error: 6.61 Å

Sequence (214 aa):
MNYTNGLWGEKILGGPAYPFSEFQGIWKNERPLPYHYLHLAYTPTSPVSLERYRAFKENRVDLDQLRPEIFPVIDDFEVIMSAAIYYELQKEEELEFEASFFSPSLGSLGGLEYYEKSTRYTSEVLSRPDFLVPYGHIDVPYFELDQELAFMIVEWERYIYILGGSFEDVGTRGYDTWFKVQSDRYFSQWEQARNLARDYEKRKKAFFKSQRLS

Organism: NCBI:txid2014871

Radius of gyration: 18.55 Å; Cα contacts (8 Å, |Δi|>4): 381; chains: 1; bounding box: 53×32×53 Å

pLDDT: mean 85.37, std 14.42, range [37.25, 98.62]